Protein AF-A0A7V5D9S6-F1 (afdb_monomer)

Sequence (202 aa):
MKYVGNNQDVSISGGIFLAHLKFPLYQMVNFSGKAEEIAKKNYGDCIKGDCCPNYQNCYFYEAGAIPKCKRKDSGLLFYTPSREEKKRKLHRIETALKWDEIECKVIEPLQTMYPIFAQPEEQAFSRALIFRFFSLVNKWENDGVLYLPLMHWVIERLKKLSNSTIESQIQTLSLIVFNLRYISSLHIPLTWLDLLKRERRQ

Radius of gyration: 18.99 Å; Cα contacts (8 Å, |Δi|>4): 249; chains: 1; bounding box: 44×39×53 Å

pLDDT: mean 80.58, std 13.48, range [30.61, 96.38]

Structure (mmCIF, N/CA/C/O backbone):
data_AF-A0A7V5D9S6-F1
#
_entry.id   AF-A0A7V5D9S6-F1
#
loop_
_atom_site.group_PDB
_atom_site.id
_atom_site.type_symbol
_atom_site.label_atom_id
_atom_site.label_alt_id
_atom_site.label_comp_id
_atom_site.label_asym_id
_atom_site.label_entity_id
_atom_site.label_seq_id
_atom_site.pdbx_PDB_ins_code
_atom_site.Cartn_x
_atom_site.Cartn_y
_atom_site.Cartn_z
_atom_site.occupancy
_atom_site.B_iso_or_equiv
_atom_site.auth_seq_id
_atom_site.auth_comp_id
_atom_site.auth_asym_id
_atom_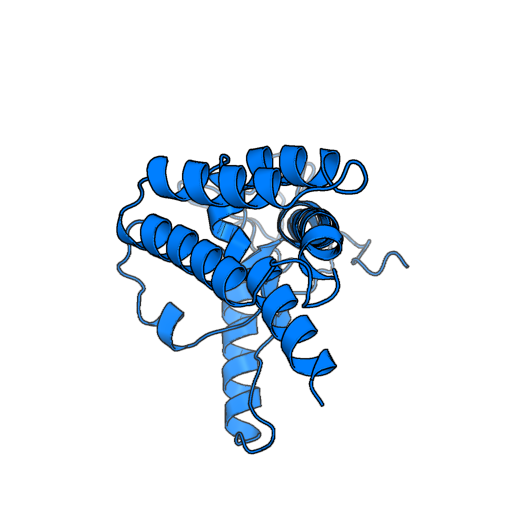site.auth_atom_id
_atom_site.pdbx_PDB_model_num
ATOM 1 N N . MET A 1 1 ? 14.945 15.078 7.917 1.00 30.61 1 MET A N 1
ATOM 2 C CA . MET A 1 1 ? 15.921 14.265 7.155 1.00 30.61 1 MET A CA 1
ATOM 3 C C . MET A 1 1 ? 15.382 14.051 5.743 1.00 30.61 1 MET A C 1
ATOM 5 O O . MET A 1 1 ? 14.476 13.251 5.571 1.00 30.61 1 MET A O 1
ATOM 9 N N . LYS A 1 2 ? 15.870 14.805 4.747 1.00 31.59 2 LYS A N 1
ATOM 10 C CA . LYS A 1 2 ? 15.539 14.610 3.321 1.00 31.59 2 LYS A CA 1
ATOM 11 C C . LYS A 1 2 ? 16.527 13.588 2.737 1.00 31.59 2 LYS A C 1
ATOM 13 O O . LYS A 1 2 ? 17.520 13.966 2.130 1.00 31.59 2 LYS A O 1
ATOM 18 N N . TYR A 1 3 ? 16.299 12.299 2.989 1.00 38.06 3 TYR A N 1
ATOM 19 C CA . TYR A 1 3 ? 17.015 11.218 2.300 1.00 38.06 3 TYR A CA 1
ATOM 20 C C . TYR A 1 3 ? 16.227 10.810 1.060 1.00 38.06 3 TYR A C 1
ATOM 22 O O . TYR A 1 3 ? 15.617 9.750 1.010 1.00 38.06 3 TYR A O 1
ATOM 30 N N . VAL A 1 4 ? 16.211 11.680 0.058 1.00 42.53 4 VAL A N 1
ATOM 31 C CA . VAL A 1 4 ? 15.819 11.288 -1.296 1.00 42.53 4 VAL A CA 1
ATOM 32 C C . VAL A 1 4 ? 16.910 11.823 -2.201 1.00 42.53 4 VAL A C 1
ATOM 34 O O . VAL A 1 4 ? 17.334 12.963 -2.016 1.00 42.53 4 VAL A O 1
ATOM 37 N N . GLY A 1 5 ? 17.414 10.982 -3.104 1.00 42.16 5 GLY A N 1
ATOM 38 C CA . GLY A 1 5 ? 18.452 11.324 -4.072 1.00 42.16 5 GLY A CA 1
ATOM 39 C C . GLY A 1 5 ? 18.157 12.657 -4.749 1.00 42.16 5 GLY A C 1
ATOM 40 O O . GLY A 1 5 ? 17.379 12.732 -5.692 1.00 42.16 5 GLY A O 1
ATOM 41 N N . ASN A 1 6 ? 18.785 13.719 -4.244 1.00 45.56 6 ASN A N 1
ATOM 42 C CA . ASN A 1 6 ? 18.647 15.068 -4.785 1.00 45.56 6 ASN A CA 1
ATOM 43 C C . ASN A 1 6 ? 19.480 15.234 -6.068 1.00 45.56 6 ASN A C 1
ATOM 45 O O . ASN A 1 6 ? 19.461 16.284 -6.700 1.00 45.56 6 ASN A O 1
ATOM 49 N N . ASN A 1 7 ? 20.215 14.183 -6.444 1.00 57.34 7 ASN A N 1
ATOM 50 C CA . ASN A 1 7 ? 20.759 14.024 -7.772 1.00 57.34 7 ASN A CA 1
ATOM 51 C C . ASN A 1 7 ? 19.677 13.385 -8.655 1.00 57.34 7 ASN A C 1
ATOM 53 O O . ASN A 1 7 ? 19.291 12.236 -8.432 1.00 57.34 7 ASN A O 1
ATOM 57 N N . GLN A 1 8 ? 19.182 14.128 -9.648 1.00 60.41 8 GLN A N 1
ATOM 58 C CA . GLN A 1 8 ? 18.182 13.623 -10.596 1.00 60.41 8 GLN A CA 1
ATOM 59 C C . GLN A 1 8 ? 18.659 12.352 -11.319 1.00 60.41 8 GLN A C 1
ATOM 61 O O . GLN A 1 8 ? 17.836 11.509 -11.682 1.00 60.41 8 GLN A O 1
ATOM 66 N N . ASP A 1 9 ? 19.973 12.157 -11.411 1.00 61.50 9 ASP A N 1
ATOM 67 C CA . ASP A 1 9 ? 20.588 11.045 -12.129 1.00 61.50 9 ASP A CA 1
ATOM 68 C C . ASP A 1 9 ? 20.746 9.775 -11.278 1.00 61.50 9 ASP A C 1
ATOM 70 O O . ASP A 1 9 ? 20.972 8.692 -11.820 1.00 61.50 9 ASP A O 1
ATOM 74 N N . VAL A 1 10 ? 20.585 9.865 -9.948 1.00 71.69 10 VAL A N 1
ATOM 75 C CA . VAL A 1 10 ? 20.703 8.714 -9.037 1.00 71.69 10 VAL A CA 1
ATOM 76 C C . VAL A 1 10 ? 19.416 8.539 -8.242 1.00 71.69 10 VAL A C 1
ATOM 78 O O . VAL A 1 10 ? 19.035 9.368 -7.421 1.00 71.69 10 VAL A O 1
ATOM 81 N N . SER A 1 11 ? 18.746 7.414 -8.472 1.00 79.62 11 SER A N 1
ATOM 82 C CA . SER A 1 11 ? 17.502 7.045 -7.796 1.00 79.62 11 SER A CA 1
ATOM 83 C C . SER A 1 11 ? 17.588 5.612 -7.276 1.00 79.62 11 SER A C 1
ATOM 85 O O . SER A 1 11 ? 18.390 4.812 -7.762 1.00 79.62 11 SER A O 1
ATOM 87 N N . ILE A 1 12 ? 16.810 5.314 -6.237 1.00 86.50 12 ILE A N 1
ATOM 88 C CA . ILE A 1 12 ? 16.797 4.011 -5.570 1.00 86.50 12 ILE A CA 1
ATOM 89 C C . ILE A 1 12 ? 15.439 3.368 -5.815 1.00 86.50 12 ILE A C 1
ATOM 91 O O . ILE A 1 12 ? 14.411 4.037 -5.797 1.00 86.50 12 ILE A O 1
ATOM 95 N N . SER A 1 13 ? 15.414 2.055 -6.013 1.00 90.12 13 SER A N 1
ATOM 96 C CA . SER A 1 13 ? 14.188 1.269 -5.891 1.00 90.12 13 SER A CA 1
ATOM 97 C C . SER A 1 13 ? 14.380 0.197 -4.839 1.00 90.12 13 SER A C 1
ATOM 99 O O . SER A 1 13 ? 15.479 -0.333 -4.701 1.00 90.12 13 SER A O 1
ATOM 101 N N . GLY A 1 14 ? 13.322 -0.110 -4.097 1.00 92.56 14 GLY A N 1
ATOM 102 C CA . GLY A 1 14 ? 13.388 -1.064 -2.995 1.00 92.56 14 GLY A CA 1
ATOM 103 C C . GLY A 1 14 ? 12.114 -1.880 -2.873 1.00 92.56 14 GLY A C 1
ATOM 104 O O . GLY A 1 14 ? 11.031 -1.409 -3.210 1.00 92.56 14 GLY A O 1
ATOM 105 N N . GLY A 1 15 ? 12.247 -3.110 -2.390 1.00 92.75 15 GLY A N 1
ATOM 106 C CA . GLY A 1 15 ? 11.126 -3.994 -2.100 1.00 92.75 15 GLY A CA 1
ATOM 107 C C . GLY A 1 15 ? 11.202 -4.505 -0.669 1.00 92.75 15 GLY A C 1
ATOM 108 O O . GLY A 1 15 ? 12.252 -4.974 -0.236 1.00 92.75 15 GLY A O 1
ATOM 109 N N . ILE A 1 16 ? 10.090 -4.421 0.059 1.00 92.31 16 ILE A N 1
ATOM 110 C CA . ILE A 1 16 ? 9.987 -4.903 1.438 1.00 92.31 16 ILE A CA 1
ATOM 111 C C . ILE A 1 16 ? 9.094 -6.140 1.474 1.00 92.31 16 ILE A C 1
ATOM 113 O O . ILE A 1 16 ? 7.919 -6.097 1.095 1.00 92.31 16 ILE A O 1
ATOM 117 N N . PHE A 1 17 ? 9.650 -7.235 1.986 1.00 93.12 17 PHE A N 1
ATOM 118 C CA . PHE A 1 17 ? 8.931 -8.466 2.286 1.00 93.12 17 PHE A CA 1
ATOM 119 C C . PHE A 1 17 ? 8.891 -8.685 3.799 1.00 93.12 17 PHE A C 1
ATOM 121 O O . PHE A 1 17 ? 9.919 -8.608 4.471 1.00 93.12 17 PHE A O 1
ATOM 128 N N . LEU A 1 18 ? 7.701 -8.966 4.332 1.00 91.00 18 LEU A N 1
ATOM 129 C CA . LEU A 1 18 ? 7.531 -9.326 5.735 1.00 91.00 18 LEU A CA 1
ATOM 130 C C . LEU A 1 18 ? 7.371 -10.832 5.872 1.00 91.00 18 LEU A C 1
ATOM 132 O O . LEU A 1 18 ? 6.538 -11.443 5.203 1.00 91.00 18 LEU A O 1
ATOM 136 N N . ALA A 1 19 ? 8.138 -11.410 6.788 1.00 91.38 19 ALA A N 1
ATOM 137 C CA . ALA A 1 19 ? 8.152 -12.838 7.042 1.00 91.38 19 ALA A CA 1
ATOM 138 C C . ALA A 1 19 ? 8.091 -13.130 8.543 1.00 91.38 19 ALA A C 1
ATOM 140 O O . ALA A 1 19 ? 8.444 -12.298 9.376 1.00 91.38 19 ALA A O 1
ATOM 141 N N . HIS A 1 20 ? 7.651 -14.338 8.889 1.00 90.56 20 HIS A N 1
ATOM 142 C CA . HIS A 1 20 ? 7.743 -14.839 10.256 1.00 90.56 20 HIS A CA 1
ATOM 143 C C . HIS A 1 20 ? 9.213 -15.099 10.639 1.00 90.56 20 HIS A C 1
ATOM 145 O O . HIS A 1 20 ? 10.012 -15.451 9.779 1.00 90.56 20 HIS A O 1
ATOM 151 N N . LEU A 1 21 ? 9.569 -15.028 11.927 1.00 89.75 21 LEU A N 1
ATOM 152 C CA . LEU A 1 21 ? 10.951 -15.236 12.405 1.00 89.75 21 LEU A CA 1
ATOM 153 C C . LEU A 1 21 ? 11.558 -16.592 12.000 1.00 89.75 21 LEU A C 1
ATOM 155 O O . LEU A 1 21 ? 12.757 -16.710 11.791 1.00 89.75 21 LEU A O 1
ATOM 159 N N . LYS A 1 22 ? 10.716 -17.624 11.882 1.00 94.62 22 LYS A N 1
ATOM 160 C CA . LYS A 1 22 ? 11.112 -18.983 11.456 1.00 94.62 22 LYS A CA 1
ATOM 161 C C . LYS A 1 22 ? 11.152 -19.164 9.934 1.00 94.62 22 LYS A C 1
ATOM 163 O O . LYS A 1 22 ? 11.304 -20.286 9.457 1.00 94.62 22 LYS A O 1
ATOM 168 N N . PHE A 1 23 ? 10.918 -18.104 9.168 1.00 94.88 23 PHE A N 1
ATOM 169 C CA . PHE A 1 23 ? 10.871 -18.187 7.719 1.00 94.88 23 PHE A CA 1
ATOM 170 C C . PHE A 1 23 ? 12.297 -18.325 7.151 1.00 94.88 23 PHE A C 1
ATOM 172 O O . PHE A 1 23 ? 13.190 -17.603 7.596 1.00 94.88 23 PHE A O 1
ATOM 179 N N . PRO A 1 24 ? 12.557 -19.241 6.197 1.00 96.38 24 PRO A N 1
ATOM 180 C CA . PRO A 1 24 ? 13.919 -19.502 5.741 1.00 96.38 24 PRO A CA 1
ATOM 181 C C . PRO A 1 24 ? 14.575 -18.270 5.108 1.00 96.38 24 PRO A C 1
ATOM 183 O O . PRO A 1 24 ? 14.025 -17.676 4.178 1.00 96.38 24 PRO A O 1
ATOM 186 N N . LEU A 1 25 ? 15.792 -17.931 5.550 1.00 95.06 25 LEU A N 1
ATOM 187 C CA . LEU A 1 25 ? 16.505 -16.726 5.107 1.00 95.06 25 LEU A CA 1
ATOM 188 C C . LEU A 1 25 ? 16.674 -16.665 3.581 1.00 95.06 25 LEU A C 1
ATOM 190 O O . LEU A 1 25 ? 16.438 -15.623 2.976 1.00 95.06 25 LEU A O 1
ATOM 194 N N . TYR A 1 26 ? 17.011 -17.787 2.938 1.00 95.94 26 TYR A N 1
ATOM 195 C CA . TYR A 1 26 ? 17.169 -17.827 1.480 1.00 95.94 26 TYR A CA 1
ATOM 196 C C . TYR A 1 26 ? 15.866 -17.472 0.743 1.00 95.94 26 TYR A C 1
ATOM 198 O O . TYR A 1 26 ? 15.895 -16.817 -0.299 1.00 95.94 26 TYR A O 1
ATOM 206 N N . GLN A 1 27 ? 14.709 -17.855 1.296 1.00 94.81 27 GLN A N 1
ATOM 207 C CA . GLN A 1 27 ? 13.410 -17.495 0.734 1.00 94.81 27 GLN A CA 1
ATOM 208 C C . GLN A 1 27 ? 13.089 -16.020 0.985 1.00 94.81 27 GLN A C 1
ATOM 210 O O . GLN A 1 27 ? 12.505 -15.386 0.110 1.00 94.81 27 GLN A O 1
ATOM 215 N N . MET A 1 28 ? 13.497 -15.455 2.131 1.00 93.94 28 MET A N 1
ATOM 216 C CA . MET A 1 28 ? 13.363 -14.013 2.391 1.00 93.94 28 MET A CA 1
ATOM 217 C C . MET A 1 28 ? 14.127 -13.206 1.350 1.00 93.94 28 MET A C 1
ATOM 219 O O . MET A 1 28 ? 13.557 -12.305 0.748 1.00 93.94 28 MET A O 1
ATOM 223 N N . VAL A 1 29 ? 15.390 -13.563 1.103 1.00 94.75 29 VAL A N 1
ATOM 224 C CA . VAL A 1 29 ? 16.232 -12.892 0.103 1.00 94.75 29 VAL A CA 1
ATOM 225 C C . VAL A 1 29 ? 15.602 -12.999 -1.285 1.00 94.75 29 VAL A C 1
ATOM 227 O O . VAL A 1 29 ? 15.488 -11.994 -1.981 1.00 94.75 29 VAL A O 1
ATOM 230 N N . ASN A 1 30 ? 15.113 -14.185 -1.661 1.00 95.12 30 ASN A N 1
ATOM 231 C CA . ASN A 1 30 ? 14.441 -14.388 -2.944 1.00 95.12 30 ASN A CA 1
ATOM 232 C C . ASN A 1 30 ? 13.179 -13.515 -3.080 1.00 95.12 30 ASN A C 1
ATOM 234 O O . ASN A 1 30 ? 12.994 -12.832 -4.085 1.00 95.12 30 ASN A O 1
ATOM 238 N N . PHE A 1 31 ? 12.313 -13.484 -2.064 1.00 94.94 31 PHE A N 1
ATOM 239 C CA . PHE A 1 31 ? 11.090 -12.681 -2.114 1.00 94.94 31 PHE A CA 1
ATOM 240 C C . PHE A 1 31 ? 11.345 -11.175 -2.046 1.00 94.94 31 PHE A C 1
ATOM 242 O O . PHE A 1 31 ? 10.678 -10.434 -2.767 1.00 94.94 31 PHE A O 1
ATOM 249 N N . SER A 1 32 ? 12.328 -10.720 -1.274 1.00 93.81 32 SER A N 1
ATOM 250 C CA . SER A 1 32 ? 12.766 -9.321 -1.289 1.00 93.81 32 SER A CA 1
ATOM 251 C C . SER A 1 32 ? 13.356 -8.926 -2.647 1.00 93.81 32 SER A C 1
ATOM 253 O O . SER A 1 32 ? 13.026 -7.860 -3.160 1.00 93.81 32 SER A O 1
ATOM 255 N N . GLY A 1 33 ? 14.142 -9.802 -3.283 1.00 94.31 33 GLY A N 1
ATOM 256 C CA . GLY A 1 33 ? 14.654 -9.581 -4.639 1.00 94.31 33 GLY A CA 1
ATOM 257 C C . GLY A 1 33 ? 13.528 -9.464 -5.671 1.00 94.31 33 GLY A C 1
ATOM 258 O O . GLY A 1 33 ? 13.500 -8.521 -6.458 1.00 94.31 33 GLY A O 1
ATOM 259 N N . LYS A 1 34 ? 12.521 -10.346 -5.610 1.00 93.75 34 LYS A N 1
ATOM 260 C CA . LYS A 1 34 ? 11.318 -10.237 -6.459 1.00 93.75 34 LYS A CA 1
ATOM 261 C C . LYS A 1 34 ? 10.550 -8.938 -6.214 1.00 93.75 34 LYS A C 1
ATOM 263 O O . LYS A 1 34 ? 10.113 -8.294 -7.165 1.00 93.75 34 LYS A O 1
ATOM 268 N N . ALA A 1 35 ? 10.401 -8.535 -4.954 1.00 93.44 35 ALA A N 1
ATOM 269 C CA . ALA A 1 35 ? 9.763 -7.275 -4.590 1.00 93.44 35 ALA A CA 1
ATOM 270 C C . ALA A 1 35 ? 10.496 -6.071 -5.210 1.00 93.44 35 ALA A C 1
ATOM 272 O O . ALA A 1 35 ? 9.860 -5.189 -5.790 1.00 93.44 35 ALA A O 1
ATOM 273 N N . GLU A 1 36 ? 11.828 -6.059 -5.137 1.00 94.19 36 GLU A N 1
ATOM 274 C CA . GLU A 1 36 ? 12.676 -5.032 -5.744 1.00 94.19 36 GLU A CA 1
ATOM 275 C C . GLU A 1 36 ? 12.564 -5.032 -7.274 1.00 94.19 36 GLU A C 1
ATOM 277 O O . GLU A 1 36 ? 12.432 -3.971 -7.884 1.00 94.19 36 GLU A O 1
ATOM 282 N N . GLU A 1 37 ? 12.567 -6.199 -7.920 1.00 92.38 37 GLU A N 1
ATOM 283 C CA . GLU A 1 37 ? 12.383 -6.295 -9.370 1.00 92.38 37 GLU A CA 1
ATOM 284 C C . GLU A 1 37 ? 11.047 -5.710 -9.829 1.00 92.38 37 GLU A C 1
ATOM 286 O O . GLU A 1 37 ? 10.992 -5.033 -10.860 1.00 92.38 37 GLU A O 1
ATOM 291 N N . ILE A 1 38 ? 9.972 -5.954 -9.078 1.00 90.56 38 ILE A N 1
ATOM 292 C CA . ILE A 1 38 ? 8.656 -5.378 -9.369 1.00 90.56 38 ILE A CA 1
ATOM 293 C C . ILE A 1 38 ? 8.699 -3.861 -9.181 1.00 90.56 38 ILE A C 1
ATOM 295 O O . ILE A 1 38 ? 8.224 -3.141 -10.058 1.00 90.56 38 ILE A O 1
ATOM 299 N N . ALA A 1 39 ? 9.316 -3.369 -8.103 1.00 90.94 39 ALA A N 1
ATOM 300 C CA . ALA A 1 39 ? 9.503 -1.936 -7.887 1.00 90.94 39 ALA A CA 1
ATOM 301 C C . ALA A 1 39 ? 10.283 -1.291 -9.048 1.00 90.94 39 ALA A C 1
ATOM 303 O O . ALA A 1 39 ? 9.858 -0.285 -9.606 1.00 90.94 39 ALA A O 1
ATOM 304 N N . LYS A 1 40 ? 11.365 -1.924 -9.516 1.00 89.25 40 LYS A N 1
ATOM 305 C CA . LYS A 1 40 ? 12.152 -1.462 -10.673 1.00 89.25 40 LYS A CA 1
ATOM 306 C C . LYS A 1 40 ? 11.362 -1.451 -11.983 1.00 89.25 40 LYS A C 1
ATOM 308 O O . LYS A 1 40 ? 11.769 -0.751 -12.911 1.00 89.25 40 LYS A O 1
ATOM 313 N N . LYS A 1 41 ? 10.311 -2.261 -12.106 1.00 88.25 41 LYS A N 1
ATOM 314 C CA . LYS A 1 41 ? 9.436 -2.337 -13.290 1.00 88.25 41 LYS A CA 1
ATOM 315 C C . LYS A 1 41 ? 8.209 -1.423 -13.167 1.00 88.25 41 LYS A C 1
ATOM 317 O O . LYS A 1 41 ? 7.375 -1.416 -14.071 1.00 88.25 41 LYS A O 1
ATOM 322 N N . ASN A 1 42 ? 8.099 -0.648 -12.087 1.00 87.25 42 ASN A N 1
ATOM 323 C CA . ASN A 1 42 ? 7.065 0.365 -11.911 1.00 87.25 42 ASN A CA 1
ATOM 324 C C . ASN A 1 42 ? 7.419 1.630 -12.705 1.00 87.25 42 ASN A C 1
ATOM 326 O O . ASN A 1 42 ? 7.906 2.626 -12.168 1.00 87.25 42 ASN A O 1
ATOM 330 N N . TYR A 1 43 ? 7.257 1.554 -14.022 1.00 83.75 43 TYR A N 1
ATOM 331 C CA . TYR A 1 43 ? 7.529 2.668 -14.923 1.00 83.75 43 TYR A CA 1
ATOM 332 C C . TYR A 1 43 ? 6.437 3.732 -14.807 1.00 83.75 43 TYR A C 1
ATOM 334 O O . TYR A 1 43 ? 5.258 3.398 -14.741 1.00 83.75 43 TYR A O 1
ATOM 342 N N . GLY A 1 44 ? 6.847 4.999 -14.791 1.00 75.81 44 GLY A N 1
ATOM 343 C CA . GLY A 1 44 ? 5.928 6.135 -14.890 1.00 75.81 44 GLY A CA 1
ATOM 344 C C . GLY A 1 44 ? 5.883 6.670 -16.317 1.00 75.81 44 GLY A C 1
ATOM 345 O O . GLY A 1 44 ? 6.699 6.273 -17.157 1.00 75.81 44 GLY A O 1
ATOM 346 N N . ASP A 1 45 ? 4.974 7.598 -16.573 1.00 73.12 45 ASP A N 1
ATOM 347 C CA . ASP A 1 45 ? 4.927 8.309 -17.847 1.00 73.12 45 ASP A CA 1
ATOM 348 C C . ASP A 1 45 ? 6.074 9.328 -17.926 1.00 73.12 45 ASP A C 1
ATOM 350 O O . ASP A 1 45 ? 6.387 10.026 -16.959 1.00 73.12 45 ASP A O 1
ATOM 354 N N . CYS A 1 46 ? 6.731 9.420 -19.084 1.00 67.88 46 CYS A N 1
ATOM 355 C CA . CYS A 1 46 ? 7.725 10.464 -19.346 1.00 67.88 46 CYS A CA 1
ATOM 356 C C . CYS A 1 46 ? 7.011 11.772 -19.723 1.00 67.88 46 CYS A C 1
ATOM 358 O O . CYS A 1 46 ? 6.885 12.097 -20.906 1.00 67.88 46 CYS A O 1
ATOM 360 N N . ILE A 1 47 ? 6.529 12.521 -18.729 1.00 63.12 47 ILE A N 1
ATOM 361 C CA . ILE A 1 47 ? 5.898 13.830 -18.947 1.00 63.12 47 ILE A CA 1
ATOM 362 C C . ILE A 1 47 ? 6.976 14.923 -19.036 1.00 63.12 47 ILE A C 1
ATOM 364 O O . ILE A 1 47 ? 7.983 14.916 -18.321 1.00 63.12 47 ILE A O 1
ATOM 368 N N . LYS A 1 48 ? 6.778 15.872 -19.958 1.00 54.41 48 LYS A N 1
ATOM 369 C CA . LYS A 1 48 ? 7.663 17.024 -20.173 1.00 54.41 48 LYS A CA 1
ATOM 370 C C . LYS A 1 48 ? 7.694 17.898 -18.910 1.00 54.41 48 LYS A C 1
ATOM 372 O O . LYS A 1 48 ? 6.680 18.498 -18.576 1.00 54.41 48 LYS A O 1
ATOM 377 N N . GLY A 1 49 ? 8.855 17.996 -18.258 1.00 56.28 49 GLY A N 1
ATOM 378 C CA . GLY A 1 49 ? 9.069 18.832 -17.066 1.00 56.28 49 GLY A CA 1
ATOM 379 C C . GLY A 1 49 ? 9.366 18.063 -15.774 1.00 56.28 49 GLY A C 1
ATOM 380 O O . GLY A 1 49 ? 10.094 18.593 -14.942 1.00 56.28 49 GLY A O 1
ATOM 381 N N . ASP A 1 50 ? 8.909 16.811 -15.645 1.00 58.59 50 ASP A N 1
ATOM 382 C CA . ASP A 1 50 ? 9.072 16.036 -14.400 1.00 58.59 50 ASP A CA 1
ATOM 383 C C . ASP A 1 50 ? 10.362 15.208 -14.369 1.00 58.59 50 ASP A C 1
ATOM 385 O O . ASP A 1 50 ? 11.067 15.165 -13.361 1.00 58.59 50 ASP A O 1
ATOM 389 N N . CYS A 1 51 ? 10.703 14.540 -15.478 1.00 60.25 51 CYS A N 1
ATOM 390 C CA . CYS A 1 51 ? 11.885 13.673 -15.535 1.00 60.25 51 CYS A CA 1
ATOM 391 C C . CYS A 1 51 ? 13.085 14.327 -16.227 1.00 60.25 51 CYS A C 1
ATOM 393 O O . CYS A 1 51 ? 14.220 14.075 -15.835 1.00 60.25 51 CYS A O 1
ATOM 395 N N . CYS A 1 52 ? 12.845 15.148 -17.254 1.00 58.59 52 CYS A N 1
ATOM 396 C CA . CYS A 1 52 ? 13.859 15.883 -18.006 1.00 58.59 52 CYS A CA 1
ATOM 397 C C . CYS A 1 52 ? 13.244 17.156 -18.622 1.00 58.59 52 CYS A C 1
ATOM 399 O O . CYS A 1 52 ? 12.101 17.104 -19.093 1.00 58.59 52 CYS A O 1
ATOM 401 N N . PRO A 1 53 ? 14.004 18.263 -18.730 1.00 59.16 53 PRO A N 1
ATOM 402 C CA . PRO A 1 53 ? 13.562 19.476 -19.429 1.00 59.16 53 PRO A CA 1
ATOM 403 C C . PRO A 1 53 ? 13.230 19.217 -20.910 1.00 59.16 53 PRO A C 1
ATOM 405 O O . PRO A 1 53 ? 12.303 19.806 -21.460 1.00 59.16 53 PRO A O 1
ATOM 408 N N . ASN A 1 54 ? 13.954 18.278 -21.534 1.00 62.94 54 ASN A N 1
ATOM 409 C CA . ASN A 1 54 ? 13.712 17.764 -22.882 1.00 62.94 54 ASN A CA 1
ATOM 410 C C . ASN A 1 54 ? 13.578 16.237 -22.840 1.00 62.94 54 ASN A C 1
ATOM 412 O O . ASN A 1 54 ? 14.577 15.523 -22.793 1.00 62.94 54 ASN A O 1
ATOM 416 N N . TYR A 1 55 ? 12.345 15.724 -22.889 1.00 64.25 55 TYR A N 1
ATOM 417 C CA . TYR A 1 55 ? 12.071 14.279 -22.874 1.00 64.25 55 TYR A CA 1
ATOM 418 C C . TYR A 1 55 ? 12.722 13.528 -24.053 1.00 64.25 55 TYR A C 1
ATOM 420 O O . TYR A 1 55 ? 13.070 12.362 -23.908 1.00 64.25 55 TYR A O 1
ATOM 428 N N . GLN A 1 56 ? 12.948 14.208 -25.186 1.00 62.97 56 GLN A N 1
ATOM 429 C CA . GLN A 1 56 ? 13.614 13.656 -26.374 1.00 62.97 56 GLN A CA 1
ATOM 430 C C . GLN A 1 56 ? 15.096 13.306 -26.137 1.00 62.97 56 GLN A C 1
ATOM 432 O O . GLN A 1 56 ? 15.622 12.439 -26.824 1.00 62.97 56 GLN A O 1
ATOM 437 N N . ASN A 1 57 ? 15.742 13.922 -25.137 1.00 67.12 57 ASN A N 1
ATOM 438 C CA . ASN A 1 57 ? 17.141 13.669 -24.764 1.00 67.12 57 ASN A CA 1
ATOM 439 C C . ASN A 1 57 ? 17.267 12.948 -23.409 1.00 67.12 57 ASN A C 1
ATOM 441 O O . ASN A 1 57 ? 18.333 12.952 -22.795 1.00 67.12 57 ASN A O 1
ATOM 445 N N . CYS A 1 58 ? 16.183 12.365 -22.895 1.00 68.75 58 CYS A N 1
ATOM 446 C CA . CYS A 1 58 ? 16.220 11.664 -21.619 1.00 68.75 58 CYS A CA 1
ATOM 447 C C . CYS A 1 58 ? 16.877 10.284 -21.786 1.00 68.75 58 CYS A C 1
ATOM 449 O O . CYS A 1 58 ? 16.376 9.433 -22.515 1.00 68.75 58 CYS A O 1
ATOM 451 N N . TYR A 1 59 ? 17.959 10.026 -21.047 1.00 70.50 59 TYR A N 1
ATOM 452 C CA . TYR A 1 59 ? 18.651 8.726 -21.038 1.00 70.50 59 TYR A CA 1
ATOM 453 C C . TYR A 1 59 ? 17.765 7.558 -20.569 1.00 70.50 59 TYR A C 1
ATOM 455 O O . TYR A 1 59 ? 18.033 6.398 -20.873 1.00 70.50 59 TYR A O 1
ATOM 463 N N . PHE A 1 60 ? 16.703 7.862 -19.818 1.00 71.31 60 PHE A N 1
ATOM 464 C CA . PHE A 1 60 ? 15.752 6.886 -19.288 1.00 71.31 60 PHE A CA 1
ATOM 465 C C . PHE A 1 60 ? 14.485 6.753 -20.143 1.00 71.31 60 PHE A C 1
ATOM 467 O O . PHE A 1 60 ? 13.556 6.053 -19.736 1.00 71.31 60 PHE A O 1
ATOM 474 N N . TYR A 1 61 ? 14.434 7.417 -21.298 1.00 74.62 61 TYR A N 1
ATOM 475 C CA . TYR A 1 61 ? 13.301 7.373 -22.211 1.00 74.62 61 TYR A CA 1
ATOM 476 C C . TYR A 1 61 ? 13.224 6.026 -22.932 1.00 74.62 61 TYR A C 1
ATOM 478 O O . TYR A 1 61 ? 14.190 5.566 -23.543 1.00 74.62 61 TYR A O 1
ATOM 486 N N . GLU A 1 62 ? 12.049 5.403 -22.897 1.00 77.62 62 GLU A N 1
ATOM 487 C CA . GLU A 1 62 ? 11.709 4.284 -23.769 1.00 77.62 62 GLU A CA 1
ATOM 488 C C . GLU A 1 62 ? 10.615 4.702 -24.749 1.00 77.62 62 GLU A C 1
ATOM 490 O O . GLU A 1 62 ? 9.496 5.042 -24.352 1.00 77.62 62 GLU A O 1
ATOM 495 N N . ALA A 1 63 ? 10.957 4.664 -26.039 1.00 73.25 63 ALA A N 1
ATOM 496 C CA . ALA A 1 63 ? 10.029 4.945 -27.121 1.00 73.25 63 ALA A CA 1
ATOM 497 C C . ALA A 1 63 ? 8.930 3.873 -27.183 1.00 73.25 63 ALA A C 1
ATOM 499 O O . ALA A 1 63 ? 9.197 2.673 -27.111 1.00 73.25 63 ALA A O 1
ATOM 500 N N . GLY A 1 64 ? 7.688 4.313 -27.355 1.00 69.25 64 GLY A N 1
ATOM 501 C CA . GLY A 1 64 ? 6.515 3.457 -27.489 1.00 69.25 64 GLY A CA 1
ATOM 502 C C . GLY A 1 64 ? 5.262 4.293 -27.733 1.00 69.25 64 GLY A C 1
ATOM 503 O O . GLY A 1 64 ? 5.331 5.519 -27.756 1.00 69.25 64 GLY A O 1
ATOM 504 N N . ALA A 1 65 ? 4.108 3.635 -27.888 1.00 64.00 65 ALA A N 1
ATOM 505 C CA . ALA A 1 65 ? 2.821 4.325 -28.051 1.00 64.00 65 ALA A CA 1
ATOM 506 C C . ALA A 1 65 ? 2.489 5.252 -26.862 1.00 64.00 65 ALA A C 1
ATOM 508 O O . ALA A 1 65 ? 1.841 6.278 -27.040 1.00 64.00 65 ALA A O 1
ATOM 509 N N . ILE A 1 66 ? 2.974 4.902 -25.664 1.00 69.31 66 ILE A N 1
ATOM 510 C CA . ILE A 1 66 ? 3.002 5.759 -24.477 1.00 69.31 66 ILE A CA 1
ATOM 511 C C . ILE A 1 66 ? 4.458 5.771 -23.990 1.00 69.31 66 ILE A C 1
ATOM 513 O O . ILE A 1 66 ? 4.971 4.697 -23.652 1.00 69.31 66 ILE A O 1
ATOM 517 N N . PRO A 1 67 ? 5.151 6.923 -23.999 1.00 72.00 67 PRO A N 1
ATOM 518 C CA . PRO A 1 67 ? 6.555 6.999 -23.616 1.00 72.00 67 PRO A CA 1
ATOM 519 C C . PRO A 1 67 ? 6.733 6.738 -22.119 1.00 72.00 67 PRO A C 1
ATOM 521 O O . PRO A 1 67 ? 6.122 7.408 -21.284 1.00 72.00 67 PRO A O 1
ATOM 524 N N . LYS A 1 68 ? 7.602 5.782 -21.778 1.00 78.75 68 LYS A N 1
ATOM 525 C C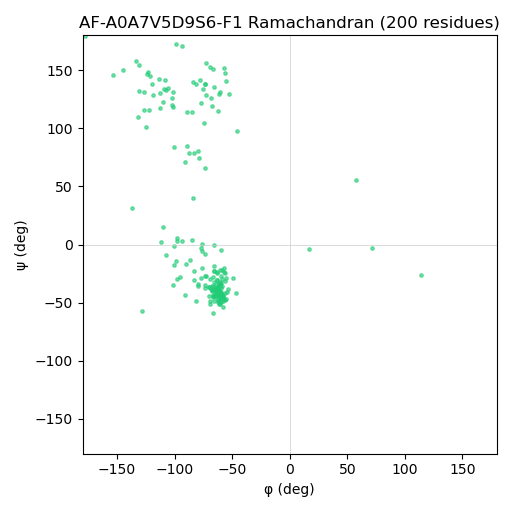A . LYS A 1 68 ? 7.822 5.350 -20.391 1.00 78.75 68 LYS A CA 1
ATOM 526 C C . LYS A 1 68 ? 9.165 5.815 -19.851 1.00 78.75 68 LYS A C 1
ATOM 528 O O . LYS A 1 68 ? 10.182 5.752 -20.542 1.00 78.75 68 LYS A O 1
ATOM 533 N N . CYS A 1 69 ? 9.166 6.200 -18.578 1.00 78.00 69 CYS A N 1
ATOM 534 C CA . CYS A 1 69 ? 10.361 6.543 -17.822 1.00 78.00 69 CYS A CA 1
ATOM 535 C C . CYS A 1 69 ? 10.934 5.296 -17.142 1.00 78.00 69 CYS A C 1
ATOM 537 O O . CYS A 1 69 ? 10.322 4.745 -16.222 1.00 78.00 69 CYS A O 1
ATOM 539 N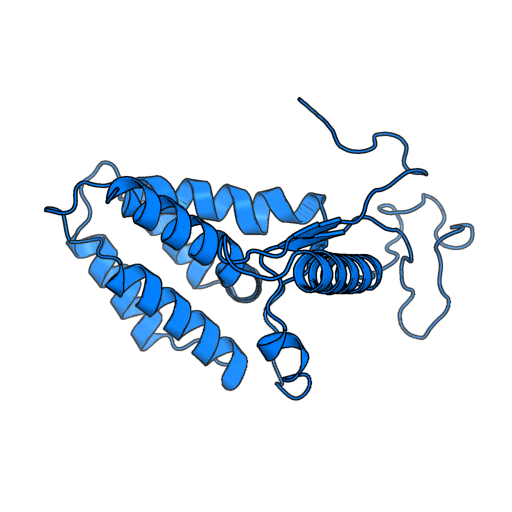 N . LYS A 1 70 ? 12.135 4.866 -17.555 1.00 80.56 70 LYS A N 1
ATOM 540 C CA . LYS A 1 70 ? 12.869 3.728 -16.963 1.00 80.56 70 LYS A CA 1
ATOM 541 C C . LYS A 1 70 ? 13.540 4.035 -15.623 1.00 80.56 70 LYS A C 1
ATOM 543 O O . LYS A 1 70 ? 14.189 3.138 -15.068 1.00 80.56 70 LYS A O 1
ATOM 548 N N . ARG A 1 71 ? 13.400 5.264 -15.116 1.00 79.00 71 ARG A N 1
ATOM 549 C CA . ARG A 1 71 ? 13.989 5.702 -13.847 1.00 79.00 71 ARG A CA 1
ATOM 550 C C . ARG A 1 71 ? 13.557 4.778 -12.706 1.00 79.00 71 ARG A C 1
ATOM 552 O O . ARG A 1 71 ? 12.433 4.279 -12.675 1.00 79.00 71 ARG A O 1
ATOM 559 N N . LYS A 1 72 ? 14.499 4.497 -11.807 1.00 84.69 72 LYS A N 1
ATOM 560 C CA . LYS A 1 72 ? 14.340 3.550 -10.701 1.00 84.69 72 LYS A CA 1
ATOM 561 C C . LYS A 1 72 ? 14.047 4.313 -9.423 1.00 84.69 72 LYS A C 1
ATOM 563 O O . LYS A 1 72 ? 14.937 4.558 -8.627 1.00 84.69 72 LYS A O 1
ATOM 568 N N . ASP A 1 73 ? 12.790 4.652 -9.214 1.00 86.81 73 ASP A N 1
ATOM 569 C CA . ASP A 1 73 ? 12.336 5.600 -8.194 1.00 86.81 73 ASP A CA 1
ATOM 570 C C . ASP A 1 73 ? 11.083 5.107 -7.453 1.00 86.81 73 ASP A C 1
ATOM 572 O O . ASP A 1 73 ? 10.231 5.901 -7.057 1.00 86.81 73 ASP A O 1
ATOM 576 N N . SER A 1 74 ? 10.943 3.790 -7.292 1.00 90.44 74 SER A N 1
ATOM 577 C CA . SER A 1 74 ? 9.760 3.192 -6.672 1.00 90.44 74 SER A CA 1
ATOM 578 C C . SER A 1 74 ? 10.089 2.308 -5.475 1.00 90.44 74 SER A C 1
ATOM 580 O O . SER A 1 74 ? 11.094 1.595 -5.457 1.00 90.44 74 SER A O 1
ATOM 582 N N . GLY A 1 75 ? 9.188 2.306 -4.500 1.00 92.00 75 GLY A N 1
ATOM 583 C CA . GLY A 1 75 ? 9.169 1.377 -3.380 1.00 92.00 75 GLY A CA 1
ATOM 584 C C . GLY A 1 75 ? 8.009 0.394 -3.512 1.00 92.00 75 GLY A C 1
ATOM 585 O O . GLY A 1 75 ? 6.881 0.802 -3.780 1.00 92.00 75 GLY A O 1
ATOM 586 N N . LEU A 1 76 ? 8.262 -0.899 -3.302 1.00 91.81 76 LEU A N 1
ATOM 587 C CA . LEU A 1 76 ? 7.212 -1.897 -3.109 1.00 91.81 76 LEU A CA 1
ATOM 588 C C . LEU A 1 76 ? 7.091 -2.236 -1.627 1.00 91.81 76 LEU A C 1
ATOM 590 O O . LEU A 1 76 ? 8.035 -2.737 -1.012 1.00 91.81 76 LEU A O 1
ATOM 594 N N . LEU A 1 77 ? 5.909 -1.995 -1.069 1.00 89.94 77 LEU A N 1
ATOM 595 C CA . LEU A 1 77 ? 5.620 -2.230 0.342 1.00 89.94 77 LEU A CA 1
ATOM 596 C C . LEU A 1 77 ? 4.744 -3.475 0.505 1.00 89.94 77 LEU A C 1
ATOM 598 O O . LEU A 1 77 ? 3.758 -3.653 -0.208 1.00 89.94 77 LEU A O 1
ATOM 602 N N . PHE A 1 78 ? 5.102 -4.324 1.472 1.00 89.31 78 PHE A N 1
ATOM 603 C CA . PHE A 1 78 ? 4.365 -5.540 1.842 1.00 89.31 78 PHE A CA 1
ATOM 604 C C . PHE A 1 78 ? 4.166 -6.528 0.688 1.00 89.31 78 PHE A C 1
ATOM 606 O O . PHE A 1 78 ? 3.045 -6.943 0.367 1.00 89.31 78 PHE A O 1
ATOM 613 N N . TYR A 1 79 ? 5.274 -6.937 0.071 1.00 89.81 79 TYR A N 1
ATOM 614 C CA . TYR A 1 79 ? 5.245 -7.934 -0.990 1.00 89.81 79 TYR A CA 1
ATOM 615 C C . TYR A 1 79 ? 4.506 -9.206 -0.562 1.00 89.81 79 TYR A C 1
ATOM 617 O O . TYR A 1 79 ? 4.784 -9.786 0.485 1.00 89.81 79 TYR A O 1
ATOM 625 N N . THR A 1 80 ? 3.566 -9.649 -1.396 1.00 86.31 80 THR A N 1
ATOM 626 C CA . THR A 1 80 ? 2.792 -10.870 -1.164 1.00 86.31 80 THR A CA 1
ATOM 627 C C . THR A 1 80 ? 2.799 -11.719 -2.440 1.00 86.31 80 THR A C 1
ATOM 629 O O . THR A 1 80 ? 2.124 -11.343 -3.403 1.00 86.31 80 THR A O 1
ATOM 632 N N . PRO A 1 81 ? 3.499 -12.872 -2.466 1.00 83.12 81 PRO A N 1
ATOM 633 C CA . PRO A 1 81 ? 3.615 -13.707 -3.668 1.00 83.12 81 PRO A CA 1
ATOM 634 C C . PRO A 1 81 ? 2.262 -14.101 -4.280 1.00 83.12 81 PRO A C 1
ATOM 636 O O . PRO A 1 81 ? 2.060 -13.994 -5.486 1.00 83.12 81 PRO A O 1
ATOM 639 N N . SER A 1 82 ? 1.281 -14.446 -3.439 1.00 80.94 82 SER A N 1
ATOM 640 C CA . SER A 1 82 ? -0.053 -14.882 -3.879 1.00 80.94 82 SER A CA 1
ATOM 641 C C . SER A 1 82 ? -0.877 -13.798 -4.585 1.00 80.94 82 SER A C 1
ATOM 643 O O . SER A 1 82 ? -1.854 -14.112 -5.267 1.00 80.94 82 SER A O 1
ATOM 645 N N . ARG A 1 83 ? -0.523 -12.515 -4.429 1.00 74.00 83 ARG A N 1
ATOM 646 C CA . ARG A 1 83 ? -1.131 -11.417 -5.196 1.00 74.00 83 ARG A CA 1
ATOM 647 C C . ARG A 1 83 ? -0.476 -11.262 -6.566 1.00 74.00 83 ARG A C 1
ATOM 649 O O . ARG A 1 83 ? -1.165 -10.883 -7.509 1.00 74.00 83 ARG A O 1
ATOM 656 N N . GLU A 1 84 ? 0.810 -11.585 -6.699 1.00 70.31 84 GLU A N 1
ATOM 657 C CA . GLU A 1 84 ? 1.505 -11.525 -7.987 1.00 70.31 84 GLU A CA 1
ATOM 658 C C . GLU A 1 84 ? 0.982 -12.585 -8.959 1.00 70.31 84 GLU A C 1
ATOM 660 O O . GLU A 1 84 ? 0.851 -12.310 -10.145 1.00 70.31 84 GLU A O 1
ATOM 665 N N . GLU A 1 85 ? 0.615 -13.767 -8.468 1.00 66.81 85 GLU A N 1
ATOM 666 C CA . GLU A 1 85 ? 0.045 -14.848 -9.286 1.00 66.81 85 GLU A CA 1
ATOM 667 C C . GLU A 1 85 ? -1.337 -14.485 -9.864 1.00 66.81 85 GLU A C 1
ATOM 669 O O . GLU A 1 85 ? -1.736 -14.975 -10.921 1.00 66.81 85 GLU A O 1
ATOM 674 N N . LYS A 1 86 ? -2.055 -13.543 -9.236 1.00 65.44 86 LYS A N 1
ATOM 675 C CA . LYS A 1 86 ? -3.394 -13.083 -9.642 1.00 65.44 86 LYS A CA 1
ATOM 676 C C . LYS A 1 86 ? -3.358 -11.998 -10.731 1.00 65.44 86 LYS A C 1
ATOM 678 O O . LYS A 1 86 ? -4.180 -11.084 -10.708 1.00 65.44 86 LYS A O 1
ATOM 683 N N . LYS A 1 87 ? -2.468 -12.110 -11.730 1.00 56.75 87 LYS A N 1
ATO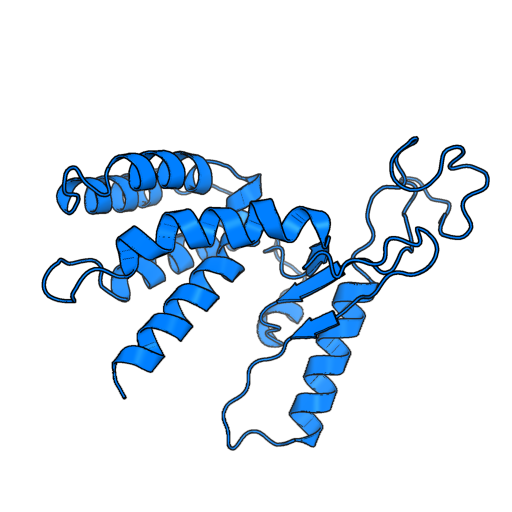M 684 C CA . LYS A 1 87 ? -2.293 -11.124 -12.834 1.00 56.75 87 LYS A CA 1
ATOM 685 C C . LYS A 1 87 ? -3.541 -10.880 -13.704 1.00 56.75 87 LYS A C 1
ATOM 687 O O . LYS A 1 87 ? -3.494 -10.033 -14.584 1.00 56.75 87 LYS A O 1
ATOM 692 N N . ARG A 1 88 ? -4.638 -11.619 -13.491 1.00 55.28 88 ARG A N 1
ATOM 693 C CA . ARG A 1 88 ? -5.853 -11.608 -14.327 1.00 55.28 88 ARG A CA 1
ATOM 694 C C . ARG A 1 88 ? -6.998 -10.723 -13.814 1.00 55.28 88 ARG A C 1
ATOM 696 O O . ARG A 1 88 ? -8.070 -10.754 -14.407 1.00 55.28 88 ARG A O 1
ATOM 703 N N . LYS A 1 89 ? -6.830 -9.980 -12.716 1.00 62.25 89 LYS A N 1
ATOM 704 C CA . LYS A 1 89 ? -7.896 -9.085 -12.233 1.00 62.25 89 LYS A CA 1
ATOM 705 C C . LYS A 1 89 ? -7.957 -7.797 -13.060 1.00 62.25 89 LYS A C 1
ATOM 707 O O . LYS A 1 89 ? -6.913 -7.262 -13.421 1.00 62.25 89 LYS A O 1
ATOM 712 N N . LEU A 1 90 ? -9.175 -7.306 -13.322 1.00 60.16 90 LEU A N 1
ATOM 713 C CA . LEU A 1 90 ? -9.421 -6.041 -14.032 1.00 60.16 90 LEU A CA 1
ATOM 714 C C . LEU A 1 90 ? -8.819 -4.833 -13.300 1.00 60.16 90 LEU A C 1
ATOM 716 O O . LEU A 1 90 ? -8.332 -3.908 -13.943 1.00 60.16 90 LEU A O 1
ATOM 720 N N . HIS A 1 91 ? -8.822 -4.862 -11.966 1.00 67.12 91 HIS A N 1
ATOM 721 C CA . HIS A 1 91 ? -8.270 -3.809 -11.122 1.00 67.12 91 HIS A CA 1
ATOM 722 C C . HIS A 1 91 ? -7.159 -4.375 -10.249 1.00 67.12 91 HIS A C 1
ATOM 724 O O . HIS A 1 91 ? -7.257 -5.484 -9.720 1.00 67.12 91 HIS A O 1
ATOM 730 N N . ARG A 1 92 ? -6.075 -3.610 -10.115 1.00 75.56 92 ARG A N 1
ATOM 731 C CA . ARG A 1 92 ? -4.886 -4.031 -9.381 1.00 75.56 92 ARG A CA 1
ATOM 732 C C . ARG A 1 92 ? -4.652 -3.083 -8.217 1.00 75.56 92 ARG A C 1
ATOM 734 O O . ARG A 1 92 ? -4.608 -1.873 -8.406 1.00 75.56 92 ARG A O 1
ATOM 741 N N . ILE A 1 93 ? -4.481 -3.651 -7.027 1.00 79.69 93 ILE A N 1
ATOM 742 C CA . ILE A 1 93 ? -3.952 -2.911 -5.880 1.00 79.69 93 ILE A CA 1
ATOM 743 C C . ILE A 1 93 ? -2.548 -2.426 -6.232 1.00 79.69 93 ILE A C 1
ATOM 745 O O . ILE A 1 93 ? -1.701 -3.201 -6.692 1.00 79.69 93 ILE A O 1
ATOM 749 N N . GLU A 1 94 ? -2.306 -1.147 -5.994 1.00 79.88 94 GLU A N 1
ATOM 750 C CA . GLU A 1 94 ? -0.997 -0.536 -6.149 1.00 79.88 94 GLU A CA 1
ATOM 751 C C . GLU A 1 94 ? -0.112 -0.985 -4.989 1.00 79.88 94 GLU A C 1
ATOM 753 O O . GLU A 1 94 ? -0.275 -0.564 -3.846 1.00 79.88 94 GLU A O 1
ATOM 758 N N . THR A 1 95 ? 0.808 -1.905 -5.273 1.00 82.12 95 THR A N 1
ATOM 759 C CA . THR A 1 95 ? 1.798 -2.371 -4.291 1.00 82.12 95 THR A CA 1
ATOM 760 C C . THR A 1 95 ? 3.141 -1.671 -4.453 1.00 82.12 95 THR A C 1
ATOM 762 O O . THR A 1 95 ? 3.876 -1.539 -3.479 1.00 82.12 95 THR A O 1
ATOM 765 N N . ALA A 1 96 ? 3.470 -1.259 -5.681 1.00 89.88 96 ALA A N 1
ATOM 766 C CA . ALA A 1 96 ? 4.638 -0.448 -5.991 1.00 89.88 96 ALA A CA 1
ATOM 767 C C . ALA A 1 96 ? 4.188 0.996 -6.203 1.00 89.88 96 ALA A C 1
ATOM 769 O O . ALA A 1 96 ? 3.301 1.241 -7.018 1.00 89.88 96 ALA A O 1
ATOM 770 N N . LEU A 1 97 ? 4.798 1.917 -5.468 1.00 89.94 97 LEU A N 1
ATOM 771 C CA . LEU A 1 97 ? 4.524 3.348 -5.521 1.00 89.94 97 LEU A CA 1
ATOM 772 C C . LEU A 1 97 ? 5.811 4.088 -5.850 1.00 89.94 97 LEU A C 1
ATOM 774 O O . LEU A 1 97 ? 6.895 3.646 -5.452 1.00 89.94 97 LEU A O 1
ATOM 778 N N . LYS A 1 98 ? 5.704 5.212 -6.550 1.00 88.94 98 LYS A N 1
ATOM 779 C CA . LYS A 1 98 ? 6.826 6.141 -6.677 1.00 88.94 98 LYS A CA 1
ATOM 780 C C . LYS A 1 98 ? 7.129 6.766 -5.311 1.00 88.94 98 LYS A C 1
ATOM 782 O O . LYS A 1 98 ? 6.246 6.874 -4.461 1.00 88.94 98 LYS A O 1
ATOM 787 N N . TRP A 1 99 ? 8.383 7.144 -5.058 1.00 86.94 99 TRP A N 1
ATOM 788 C CA . TRP A 1 99 ? 8.766 7.702 -3.750 1.00 86.94 99 TRP A CA 1
ATOM 789 C C . TRP A 1 99 ? 8.025 8.997 -3.399 1.00 86.94 99 TRP A C 1
ATOM 791 O O . TRP A 1 99 ? 7.727 9.220 -2.230 1.00 86.94 99 TRP A O 1
ATOM 801 N N . ASP A 1 100 ? 7.720 9.828 -4.390 1.00 85.75 100 ASP A N 1
ATOM 802 C CA . ASP A 1 100 ? 6.934 11.058 -4.241 1.00 85.75 100 ASP A CA 1
ATOM 803 C C . ASP A 1 100 ? 5.455 10.783 -3.922 1.00 85.75 100 ASP A C 1
ATOM 805 O O . ASP A 1 100 ? 4.824 11.551 -3.200 1.00 85.75 100 ASP A O 1
ATOM 809 N N . GLU A 1 101 ? 4.913 9.654 -4.380 1.00 88.62 101 GLU A N 1
ATOM 810 C CA . GLU A 1 101 ? 3.550 9.222 -4.065 1.00 88.62 101 GLU A CA 1
ATOM 811 C C . GLU A 1 101 ? 3.399 8.655 -2.648 1.00 88.62 101 GLU A C 1
ATOM 813 O O . GLU A 1 101 ? 2.283 8.590 -2.135 1.00 88.62 101 GLU A O 1
ATOM 818 N N . ILE A 1 102 ? 4.480 8.211 -1.996 1.00 89.12 102 ILE A N 1
ATOM 819 C CA . ILE A 1 102 ? 4.388 7.564 -0.675 1.00 89.12 102 ILE A CA 1
ATOM 820 C C . ILE A 1 102 ? 3.821 8.514 0.377 1.00 89.12 102 ILE A C 1
ATOM 822 O O . ILE A 1 102 ? 3.028 8.077 1.215 1.00 89.12 102 ILE A O 1
ATOM 826 N N . GLU A 1 103 ? 4.184 9.795 0.325 1.00 88.25 103 GLU A N 1
ATOM 827 C CA . GLU A 1 103 ? 3.689 10.781 1.285 1.00 88.25 103 GLU A CA 1
ATOM 828 C C . GLU A 1 103 ? 2.155 10.837 1.244 1.00 88.25 103 GLU A C 1
ATOM 830 O O . GLU A 1 103 ? 1.492 10.569 2.245 1.00 88.25 103 GLU A O 1
ATOM 835 N N . CYS A 1 104 ? 1.579 11.048 0.059 1.00 88.88 104 CYS A N 1
ATOM 836 C CA . CYS A 1 104 ? 0.137 11.221 -0.089 1.00 88.88 104 CYS A CA 1
ATOM 837 C C . CYS A 1 104 ? -0.650 9.901 -0.070 1.00 88.88 104 CYS A C 1
ATOM 839 O O . CYS A 1 104 ? -1.772 9.852 0.427 1.00 88.88 104 CYS A O 1
ATOM 841 N N . LYS A 1 105 ? -0.096 8.800 -0.593 1.00 90.38 105 LYS A N 1
ATOM 842 C CA . LYS A 1 105 ? -0.808 7.511 -0.696 1.00 90.38 105 LYS A CA 1
ATOM 843 C C . LYS A 1 105 ? -0.629 6.602 0.515 1.00 90.38 105 LYS A C 1
ATOM 845 O O . LYS A 1 105 ? -1.396 5.645 0.654 1.00 90.38 105 LYS A O 1
ATOM 850 N N . VAL A 1 106 ? 0.366 6.856 1.367 1.00 90.88 106 VAL A N 1
ATOM 851 C CA . VAL A 1 106 ? 0.683 6.005 2.524 1.00 90.88 106 VAL A CA 1
ATOM 852 C C . VAL A 1 106 ? 0.764 6.810 3.812 1.00 90.88 106 VAL A C 1
ATOM 854 O O . VAL A 1 106 ? 0.038 6.482 4.751 1.00 90.88 106 VAL A O 1
ATOM 857 N N . ILE A 1 107 ? 1.619 7.833 3.877 1.00 91.25 107 ILE A N 1
ATOM 858 C CA . ILE A 1 107 ? 1.900 8.556 5.127 1.00 91.25 107 ILE A CA 1
ATOM 859 C C . ILE A 1 107 ? 0.690 9.373 5.578 1.00 91.25 107 ILE A C 1
ATOM 861 O O . ILE A 1 107 ? 0.240 9.194 6.708 1.00 91.25 107 ILE A O 1
ATOM 865 N N . GLU A 1 108 ? 0.108 10.192 4.706 1.00 91.06 108 GLU A N 1
ATOM 866 C CA . GLU A 1 108 ? -1.081 11.001 5.003 1.00 91.06 108 GLU A CA 1
ATOM 867 C C . GLU A 1 108 ? -2.291 10.141 5.440 1.00 91.06 108 GLU A C 1
ATOM 869 O O . GLU A 1 108 ? -2.873 10.412 6.502 1.00 91.06 108 GLU A O 1
ATOM 874 N N . PRO A 1 109 ? -2.660 9.051 4.726 1.00 92.19 109 PRO A N 1
ATOM 875 C CA . PRO A 1 109 ? -3.681 8.124 5.200 1.00 92.19 109 PRO A CA 1
ATOM 876 C C . PRO A 1 109 ? -3.333 7.493 6.543 1.00 92.19 109 PRO A C 1
ATOM 878 O O . PRO A 1 109 ? -4.197 7.396 7.412 1.00 92.19 109 PRO A O 1
ATOM 881 N N . LEU A 1 110 ? -2.078 7.086 6.750 1.00 91.31 110 LEU A N 1
ATOM 882 C CA . LEU A 1 110 ? -1.658 6.480 8.010 1.00 91.31 110 LEU A CA 1
ATOM 883 C C . LEU A 1 110 ? -1.766 7.477 9.170 1.00 91.31 110 LEU A C 1
ATOM 885 O O . LEU A 1 110 ? -2.293 7.113 10.216 1.00 91.31 110 LEU A O 1
ATOM 889 N N . GLN A 1 111 ? -1.343 8.727 8.985 1.00 90.69 111 GLN A N 1
ATOM 890 C CA . GLN A 1 111 ? -1.475 9.802 9.974 1.00 90.69 111 GLN A CA 1
ATOM 891 C C . GLN A 1 111 ? -2.938 10.150 10.263 1.00 90.69 111 GLN A C 1
ATOM 893 O O . GLN A 1 111 ? -3.279 10.453 11.402 1.00 90.69 111 GLN A O 1
ATOM 898 N N . THR A 1 112 ? -3.812 10.060 9.260 1.00 90.56 112 THR A N 1
ATOM 899 C CA . THR A 1 112 ? -5.258 10.264 9.429 1.00 90.56 112 THR A CA 1
ATOM 900 C C . THR A 1 112 ? -5.892 9.115 10.212 1.00 90.56 112 THR A C 1
ATOM 902 O O . THR A 1 112 ? -6.699 9.321 11.116 1.00 90.56 112 THR A O 1
ATOM 905 N N . MET A 1 113 ? -5.527 7.878 9.880 1.00 89.88 113 MET A N 1
ATOM 906 C CA . MET A 1 113 ? -6.130 6.682 10.460 1.00 89.88 113 MET A CA 1
ATOM 907 C C . MET A 1 113 ? -5.562 6.357 11.842 1.00 89.88 113 MET A C 1
ATOM 909 O O . MET A 1 113 ? -6.295 5.888 12.711 1.00 89.88 113 MET A O 1
ATOM 913 N N . TYR A 1 114 ? -4.275 6.602 12.081 1.00 88.69 114 TYR A N 1
ATOM 914 C CA . TYR A 1 114 ? -3.608 6.204 13.317 1.00 88.69 114 TYR A CA 1
ATOM 915 C C . TYR A 1 114 ? -4.295 6.754 14.577 1.00 88.69 114 TYR A C 1
ATOM 917 O O . TYR A 1 114 ? -4.585 5.938 15.443 1.00 88.69 114 TYR A O 1
ATOM 925 N N . PRO A 1 115 ? -4.671 8.042 14.698 1.00 86.75 115 PRO A N 1
ATOM 926 C CA . PRO A 1 115 ? -5.392 8.557 15.867 1.00 86.75 115 PRO A CA 1
ATOM 927 C C . PRO A 1 115 ? -6.752 7.892 16.106 1.00 86.75 115 PRO A C 1
ATOM 929 O O . PRO A 1 115 ? -7.158 7.729 17.256 1.00 86.75 115 PRO A O 1
ATOM 932 N N . ILE A 1 116 ? -7.442 7.483 15.036 1.00 85.50 116 ILE A N 1
ATOM 933 C CA . ILE A 1 116 ? -8.734 6.785 15.103 1.00 85.50 116 ILE A CA 1
ATOM 934 C C . ILE A 1 116 ? -8.524 5.379 15.666 1.00 85.50 116 ILE A C 1
ATOM 936 O O . ILE A 1 116 ? -9.209 4.950 16.589 1.00 85.50 116 ILE A O 1
ATOM 940 N N . PHE A 1 117 ? -7.545 4.652 15.127 1.00 82.25 117 PHE A N 1
ATOM 941 C CA . PHE A 1 117 ? -7.306 3.269 15.523 1.00 82.25 117 PHE A CA 1
ATOM 942 C C . PHE A 1 117 ? -6.461 3.149 16.789 1.00 82.25 117 PHE A C 1
ATOM 944 O O . PHE A 1 117 ? -6.554 2.133 17.460 1.00 82.25 117 PHE A O 1
ATOM 951 N N . ALA A 1 118 ? -5.655 4.139 17.162 1.00 80.00 118 ALA A N 1
ATOM 952 C CA . ALA A 1 118 ? -4.779 4.093 18.332 1.00 80.00 118 ALA A CA 1
ATOM 953 C C . ALA A 1 118 ? -5.521 4.233 19.670 1.00 80.00 118 ALA A C 1
ATOM 955 O O . ALA A 1 118 ? -4.876 4.020 20.701 1.00 80.00 118 ALA A O 1
ATOM 956 N N . GLN A 1 119 ? -6.826 4.536 19.648 1.00 75.25 119 GLN A N 1
ATOM 957 C CA . GLN A 1 119 ? -7.675 4.636 20.836 1.00 75.25 119 GLN A CA 1
ATOM 958 C C . GLN A 1 119 ? -7.662 3.329 21.666 1.00 75.25 119 GLN A C 1
ATOM 960 O O . GLN A 1 119 ? -7.426 2.244 21.103 1.00 75.25 119 GLN A O 1
ATOM 965 N N . PRO A 1 120 ? -7.884 3.413 22.995 1.00 67.50 120 PRO A N 1
ATOM 966 C CA . PRO A 1 120 ? -7.959 2.250 23.884 1.00 67.50 120 PRO A CA 1
ATOM 967 C C . PRO A 1 120 ? -9.028 1.247 23.425 1.00 67.50 120 PRO A C 1
ATOM 969 O O . PRO A 1 120 ? -10.054 1.651 22.884 1.00 67.50 120 PRO A O 1
ATOM 972 N N . GLU A 1 121 ? -8.813 -0.057 23.654 1.00 60.47 121 GLU A N 1
ATOM 973 C CA . GLU A 1 121 ? -9.705 -1.124 23.150 1.00 60.47 121 GLU A CA 1
ATOM 974 C C . GLU A 1 121 ? -11.164 -1.011 23.642 1.00 60.47 121 GLU A C 1
ATOM 976 O O . GLU A 1 121 ? -12.066 -1.512 22.969 1.00 60.47 121 GLU A O 1
ATOM 981 N N . GLU A 1 122 ? -11.411 -0.310 24.754 1.00 54.75 122 GLU A N 1
ATOM 982 C CA . GLU A 1 122 ? -12.758 -0.014 25.269 1.00 54.75 122 GLU A CA 1
ATOM 983 C C . GLU A 1 122 ? -13.585 0.853 24.303 1.00 54.75 122 GLU A C 1
ATOM 985 O O . GLU A 1 122 ? -14.802 0.695 24.191 1.00 54.75 122 GLU A O 1
ATOM 990 N N . GLN A 1 123 ? -12.929 1.715 23.523 1.00 56.19 123 GLN A N 1
ATOM 991 C CA . GLN A 1 123 ? -13.550 2.449 22.428 1.00 56.19 123 GLN A CA 1
ATOM 992 C C . GLN A 1 123 ? -13.433 1.612 21.155 1.00 56.19 123 GLN A C 1
ATOM 994 O O . GLN A 1 123 ? -12.477 1.784 20.419 1.00 56.19 123 GLN A O 1
ATOM 999 N N . ALA A 1 124 ? -14.373 0.684 20.943 1.00 54.62 124 ALA A N 1
ATOM 1000 C CA . ALA A 1 124 ? -14.894 0.019 19.724 1.00 54.62 124 ALA A CA 1
ATOM 1001 C C . ALA A 1 124 ? -14.166 0.018 18.335 1.00 54.62 124 ALA A C 1
ATOM 1003 O O . ALA A 1 124 ? -14.646 -0.659 17.414 1.00 54.62 124 ALA A O 1
ATOM 1004 N N . PHE A 1 125 ? -13.033 0.689 18.124 1.00 66.25 125 PHE A N 1
ATOM 1005 C CA . PHE A 1 125 ? -12.134 0.630 16.969 1.00 66.25 125 PHE A CA 1
ATOM 1006 C C . PHE A 1 125 ? -11.336 -0.676 16.993 1.00 66.25 125 PHE A C 1
ATOM 1008 O O . PHE A 1 125 ? -10.120 -0.741 17.178 1.00 66.25 125 PHE A O 1
ATOM 1015 N N . SER A 1 126 ? -12.080 -1.763 16.827 1.00 73.00 126 SER A N 1
ATOM 1016 C CA . SER A 1 126 ? -11.552 -3.117 16.829 1.00 73.00 126 SER A CA 1
ATOM 1017 C C . SER A 1 126 ? -10.774 -3.419 15.549 1.00 73.00 126 SER A C 1
ATOM 1019 O O . SER A 1 126 ? -11.041 -2.883 14.471 1.00 73.00 126 SER A O 1
ATOM 1021 N N . ARG A 1 127 ? -9.869 -4.395 15.639 1.00 79.81 127 ARG A N 1
ATOM 1022 C CA . ARG A 1 127 ? -9.224 -5.034 14.484 1.00 79.81 127 ARG A CA 1
ATOM 1023 C C . ARG A 1 127 ? -10.235 -5.481 13.415 1.00 79.81 127 ARG A C 1
ATOM 1025 O O . ARG A 1 127 ? -9.928 -5.471 12.227 1.00 79.81 127 ARG A O 1
ATOM 1032 N N . ALA A 1 128 ? -11.464 -5.815 13.819 1.00 82.75 128 ALA A N 1
ATOM 1033 C CA . ALA A 1 128 ? -12.540 -6.147 12.893 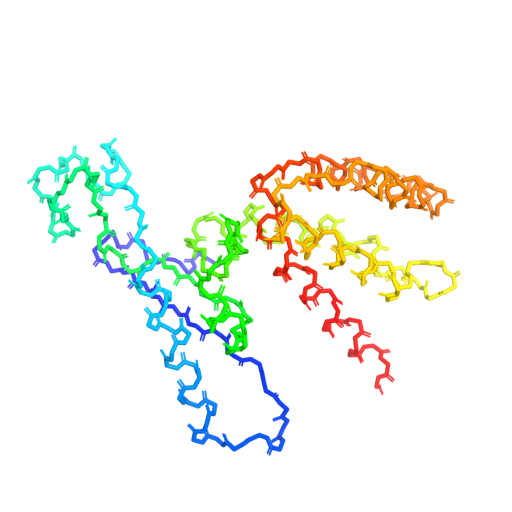1.00 82.75 128 ALA A CA 1
ATOM 1034 C C . ALA A 1 128 ? -12.852 -4.994 11.926 1.00 82.75 128 ALA A C 1
ATOM 1036 O O . ALA A 1 128 ? -13.121 -5.251 10.757 1.00 82.75 128 ALA A O 1
ATOM 1037 N N . LEU A 1 129 ? -12.758 -3.735 12.365 1.00 85.56 129 LEU A N 1
ATOM 1038 C CA . LEU A 1 129 ? -12.963 -2.574 11.500 1.00 85.56 129 LEU A CA 1
ATOM 1039 C C . LEU A 1 129 ? -11.852 -2.439 10.446 1.00 85.56 129 LEU A C 1
ATOM 1041 O O . LEU A 1 129 ? -12.155 -2.203 9.279 1.00 85.56 129 LEU A O 1
ATOM 1045 N N . ILE A 1 130 ? -10.589 -2.690 10.814 1.00 88.50 130 ILE A N 1
ATOM 1046 C CA . ILE A 1 130 ? -9.466 -2.756 9.857 1.00 88.50 130 ILE A CA 1
ATOM 1047 C C . ILE A 1 130 ? -9.742 -3.837 8.798 1.00 88.50 130 ILE A C 1
ATOM 1049 O O . ILE A 1 130 ? -9.613 -3.594 7.598 1.00 88.50 130 ILE A O 1
ATOM 1053 N N . PHE A 1 131 ? -10.226 -5.014 9.206 1.00 89.50 131 PHE A N 1
ATOM 1054 C CA . PHE A 1 131 ? -10.608 -6.073 8.264 1.00 89.50 131 PHE A CA 1
ATOM 1055 C C . PHE A 1 131 ? -11.813 -5.721 7.383 1.00 89.50 131 PHE A C 1
ATOM 1057 O O . PHE A 1 131 ? -11.899 -6.198 6.246 1.00 89.50 131 PHE A O 1
ATOM 1064 N N . ARG A 1 132 ? -12.728 -4.858 7.841 1.00 89.62 132 ARG A N 1
ATOM 1065 C CA . ARG A 1 132 ? -13.798 -4.316 6.986 1.00 89.62 132 ARG A CA 1
ATOM 1066 C C . ARG A 1 132 ? -13.232 -3.403 5.901 1.00 89.62 132 ARG A C 1
ATOM 1068 O O . ARG A 1 132 ? -13.663 -3.522 4.756 1.00 89.62 132 ARG A O 1
ATOM 1075 N N . PHE A 1 133 ? -12.227 -2.587 6.213 1.00 90.75 133 PHE A N 1
ATOM 1076 C CA . PHE A 1 133 ? -11.502 -1.823 5.196 1.00 90.75 133 PHE A CA 1
ATOM 1077 C C . PHE A 1 133 ? -10.753 -2.726 4.209 1.00 90.75 133 PHE A C 1
ATOM 1079 O O . PHE A 1 133 ? -10.864 -2.525 3.003 1.00 90.75 133 PHE A O 1
ATOM 1086 N N . PHE A 1 134 ? -10.084 -3.787 4.669 1.00 91.62 134 PHE A N 1
ATOM 1087 C CA . PHE A 1 134 ? -9.504 -4.772 3.745 1.00 91.62 134 PHE A CA 1
ATOM 1088 C C . PHE A 1 134 ? -10.561 -5.431 2.853 1.00 91.62 134 PHE A C 1
ATOM 1090 O O . PHE A 1 134 ? -10.316 -5.666 1.672 1.00 91.62 134 PHE A O 1
ATOM 1097 N N . SER A 1 135 ? -11.750 -5.703 3.394 1.00 89.88 135 SER A N 1
ATOM 1098 C CA . SER A 1 135 ? -12.867 -6.256 2.620 1.00 89.88 135 SER A CA 1
ATOM 1099 C C . SER A 1 135 ? -13.344 -5.285 1.537 1.00 89.88 135 SER A C 1
ATOM 1101 O O . SER A 1 135 ? -13.634 -5.723 0.427 1.00 89.88 135 SER A O 1
ATOM 1103 N N . LEU A 1 136 ? -13.377 -3.979 1.829 1.00 89.69 136 LEU A N 1
ATOM 1104 C CA . LEU A 1 136 ? -13.668 -2.930 0.846 1.00 89.69 136 LEU A CA 1
ATOM 1105 C C . LEU A 1 136 ? -12.646 -2.925 -0.293 1.00 89.69 136 LEU A C 1
ATOM 1107 O O . LEU A 1 136 ? -13.037 -2.997 -1.456 1.00 89.69 136 LEU A O 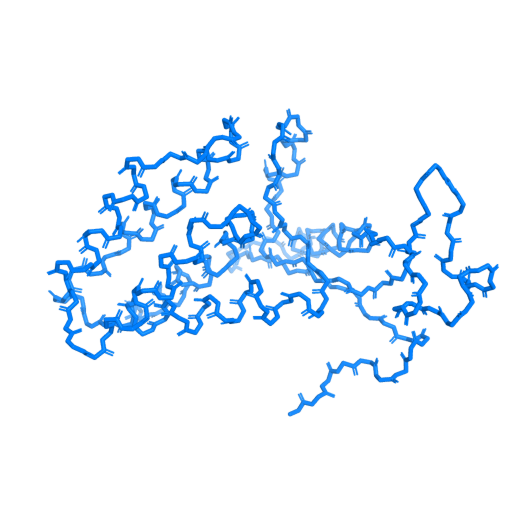1
ATOM 1111 N N . VAL A 1 137 ? -11.353 -2.909 0.041 1.00 90.00 137 VAL A N 1
ATOM 1112 C CA . VAL A 1 137 ? -10.269 -2.916 -0.953 1.00 90.00 137 VAL A CA 1
ATOM 1113 C C . VAL A 1 137 ? -10.313 -4.188 -1.805 1.00 90.00 137 VAL A C 1
ATOM 1115 O O . VAL A 1 137 ? -10.219 -4.115 -3.025 1.00 90.00 137 VAL A O 1
ATOM 1118 N N . ASN A 1 138 ? -10.517 -5.356 -1.191 1.00 87.81 138 ASN A N 1
ATOM 1119 C CA . ASN A 1 138 ? -10.610 -6.625 -1.917 1.00 87.81 138 ASN A CA 1
ATOM 1120 C C . ASN A 1 138 ? -11.838 -6.681 -2.837 1.00 87.81 138 ASN A C 1
ATOM 1122 O O . ASN A 1 138 ? -11.752 -7.241 -3.927 1.00 87.81 138 ASN A O 1
ATOM 1126 N N . LYS A 1 139 ? -12.975 -6.116 -2.410 1.00 87.62 139 LYS A N 1
ATOM 1127 C CA . LYS A 1 139 ? -14.178 -6.040 -3.244 1.00 87.62 139 LYS A CA 1
ATOM 1128 C C . LYS A 1 139 ? -13.956 -5.128 -4.447 1.00 87.62 139 LYS A C 1
ATOM 1130 O O . LYS A 1 139 ? -14.254 -5.531 -5.563 1.00 87.62 139 LYS A O 1
ATOM 1135 N N . TRP A 1 140 ? -13.357 -3.959 -4.233 1.00 87.81 140 TRP A N 1
ATOM 1136 C CA . TRP A 1 140 ? -12.957 -3.071 -5.323 1.00 87.81 140 TRP A CA 1
ATOM 1137 C C . TRP A 1 140 ? -11.968 -3.747 -6.287 1.00 87.81 140 TRP A C 1
ATOM 1139 O O . TRP A 1 140 ? -12.158 -3.683 -7.496 1.00 87.81 140 TRP A O 1
ATOM 1149 N N . GLU A 1 141 ? -10.963 -4.462 -5.772 1.00 86.44 141 GLU A N 1
ATOM 1150 C CA . GLU A 1 141 ? -9.980 -5.186 -6.594 1.00 86.44 141 GLU A CA 1
ATOM 1151 C C . GLU A 1 141 ? -10.638 -6.268 -7.475 1.00 86.44 141 GLU A C 1
ATOM 1153 O O . GLU A 1 141 ? -10.185 -6.528 -8.588 1.00 86.44 141 GLU A O 1
ATOM 1158 N N . ASN A 1 142 ? -11.693 -6.923 -6.981 1.00 84.69 142 ASN A N 1
ATOM 1159 C CA . ASN A 1 142 ? -12.401 -7.974 -7.715 1.00 84.69 142 ASN A CA 1
ATOM 1160 C C . ASN A 1 142 ? -13.402 -7.416 -8.730 1.00 84.69 142 ASN A C 1
ATOM 1162 O O . ASN A 1 142 ? -13.410 -7.854 -9.878 1.00 84.69 142 ASN A O 1
ATOM 1166 N N . ASP A 1 143 ? -14.238 -6.477 -8.291 1.00 83.25 143 ASP A N 1
ATOM 1167 C CA . ASP A 1 143 ? -15.444 -6.079 -9.017 1.00 83.25 143 ASP A CA 1
ATOM 1168 C C . ASP A 1 143 ? -15.236 -4.778 -9.806 1.00 83.25 143 ASP A C 1
ATOM 1170 O O . ASP A 1 143 ? -16.043 -4.445 -10.668 1.00 83.25 143 ASP A O 1
ATOM 1174 N N . GLY A 1 144 ? -14.201 -3.997 -9.479 1.00 77.25 144 GLY A N 1
ATOM 1175 C CA . GLY A 1 144 ? -13.967 -2.664 -10.044 1.00 77.25 144 GLY A CA 1
ATOM 1176 C C . GLY A 1 144 ? -14.928 -1.580 -9.580 1.00 77.25 144 GLY A C 1
ATOM 1177 O O . GLY A 1 144 ? -14.776 -0.413 -9.935 1.00 77.25 144 GLY A O 1
ATOM 1178 N N . VAL A 1 145 ? -15.910 -1.950 -8.761 1.00 79.88 145 VAL A N 1
ATOM 1179 C CA . VAL A 1 145 ? -16.965 -1.060 -8.293 1.00 79.88 145 VAL A CA 1
ATOM 1180 C C . VAL A 1 145 ? -16.743 -0.727 -6.823 1.00 79.88 145 VAL A C 1
ATOM 1182 O O . VAL A 1 145 ? -16.522 -1.603 -5.982 1.00 79.88 145 VAL A O 1
ATOM 1185 N N . LEU A 1 146 ? -16.842 0.562 -6.497 1.00 76.94 146 LEU A N 1
ATOM 1186 C CA . LEU A 1 146 ? -16.908 1.018 -5.114 1.00 76.94 146 LEU A CA 1
ATOM 1187 C C . LEU A 1 146 ? -18.223 0.565 -4.489 1.00 76.94 146 LEU A C 1
ATOM 1189 O O . LEU A 1 146 ? -19.308 0.954 -4.920 1.00 76.94 146 LEU A O 1
ATOM 1193 N N . TYR A 1 147 ? -18.139 -0.247 -3.437 1.00 81.19 147 TYR A N 1
ATOM 1194 C CA . TYR A 1 147 ? -19.330 -0.713 -2.740 1.00 81.19 147 TYR A CA 1
ATOM 1195 C C . TYR A 1 147 ? -19.806 0.326 -1.721 1.00 81.19 147 TYR A C 1
ATOM 1197 O O . TYR A 1 147 ? -19.585 0.190 -0.513 1.00 81.19 147 TYR A O 1
ATOM 1205 N N . LEU A 1 148 ? -20.481 1.359 -2.238 1.00 85.06 148 LEU A N 1
ATOM 1206 C CA . LEU A 1 148 ? -20.982 2.510 -1.480 1.00 85.06 148 LEU A CA 1
ATOM 1207 C C . LEU A 1 148 ? -21.721 2.134 -0.185 1.00 85.06 148 LEU A C 1
ATOM 1209 O O . LEU A 1 148 ? -21.434 2.767 0.830 1.00 85.06 148 LEU A O 1
ATOM 1213 N N . PRO A 1 149 ? -22.589 1.096 -0.135 1.00 86.06 149 PRO A N 1
ATOM 1214 C CA . PRO A 1 149 ? -23.273 0.739 1.108 1.00 86.06 149 PRO A CA 1
ATOM 1215 C C . PRO A 1 149 ? -22.314 0.347 2.237 1.00 86.06 149 PRO A C 1
ATOM 1217 O O . PRO A 1 149 ? -22.497 0.759 3.380 1.00 86.06 149 PRO A O 1
ATOM 1220 N N . LEU A 1 150 ? -21.264 -0.422 1.930 1.00 84.19 150 LEU A N 1
ATOM 1221 C CA . LEU A 1 150 ? -20.277 -0.820 2.935 1.00 84.19 150 LEU A CA 1
ATOM 1222 C C . LEU A 1 150 ? -19.374 0.349 3.320 1.00 84.19 150 LEU A C 1
ATOM 1224 O O . LEU A 1 150 ? -19.044 0.480 4.493 1.00 84.19 150 LEU A O 1
ATOM 1228 N N . MET A 1 151 ? -19.004 1.207 2.368 1.00 86.94 151 MET A N 1
ATOM 1229 C CA . MET A 1 151 ? -18.217 2.413 2.652 1.00 86.94 151 MET A CA 1
ATOM 1230 C C . MET A 1 151 ? -18.985 3.333 3.596 1.00 86.94 151 MET A C 1
ATOM 1232 O O . MET A 1 151 ? -18.479 3.690 4.656 1.00 86.94 151 MET A O 1
ATOM 1236 N N . HIS A 1 152 ? -20.240 3.629 3.258 1.00 88.00 152 HIS A N 1
ATOM 1237 C CA . HIS A 1 152 ? -21.136 4.418 4.090 1.00 88.00 152 HIS A CA 1
ATOM 1238 C C . HIS A 1 152 ? -21.298 3.794 5.477 1.00 88.00 152 HIS A C 1
ATOM 1240 O O . HIS A 1 152 ? -21.131 4.480 6.478 1.00 88.00 152 HIS A O 1
ATOM 1246 N N . TRP A 1 153 ? -21.537 2.481 5.561 1.00 88.81 153 TRP A N 1
ATOM 1247 C CA . TRP A 1 153 ? -21.650 1.788 6.845 1.00 88.81 153 TRP A CA 1
ATOM 1248 C C . TRP A 1 153 ? -20.380 1.903 7.697 1.00 88.81 153 TRP A C 1
ATOM 1250 O O . TRP A 1 153 ? -20.479 2.160 8.896 1.00 88.81 153 TRP A O 1
ATOM 1260 N N . VAL A 1 154 ? -19.192 1.737 7.104 1.00 87.38 154 VAL A N 1
ATOM 1261 C CA . VAL A 1 154 ? -17.915 1.854 7.824 1.00 87.38 154 VAL A CA 1
ATOM 1262 C C . VAL A 1 154 ? -17.717 3.281 8.343 1.00 87.38 154 VAL A C 1
ATOM 1264 O O . VAL A 1 154 ? -17.376 3.452 9.512 1.00 87.38 154 VAL A O 1
ATOM 1267 N N . ILE A 1 155 ? -17.976 4.296 7.515 1.00 89.12 155 ILE A N 1
ATOM 1268 C CA . ILE A 1 155 ? -17.847 5.707 7.907 1.00 89.12 155 ILE A CA 1
ATOM 1269 C C . ILE A 1 155 ? -18.876 6.086 8.979 1.00 89.12 155 ILE A C 1
ATOM 1271 O O . ILE A 1 155 ? -18.517 6.695 9.982 1.00 89.12 155 ILE A O 1
ATOM 1275 N N . GLU A 1 156 ? -20.136 5.679 8.839 1.00 88.75 156 GLU A N 1
ATOM 1276 C CA . GLU A 1 156 ? -21.164 5.920 9.858 1.00 88.75 156 GLU A CA 1
ATOM 1277 C C . GLU A 1 156 ? -20.843 5.210 11.172 1.00 88.75 156 GLU A C 1
ATOM 1279 O O . GLU A 1 156 ? -21.065 5.751 12.256 1.00 88.75 156 GLU A O 1
ATOM 1284 N N . ARG A 1 157 ? -20.269 4.005 11.106 1.00 86.31 157 ARG A N 1
ATOM 1285 C CA . ARG A 1 157 ? -19.803 3.305 12.304 1.00 86.31 157 ARG A CA 1
ATOM 1286 C C . ARG A 1 157 ? -18.672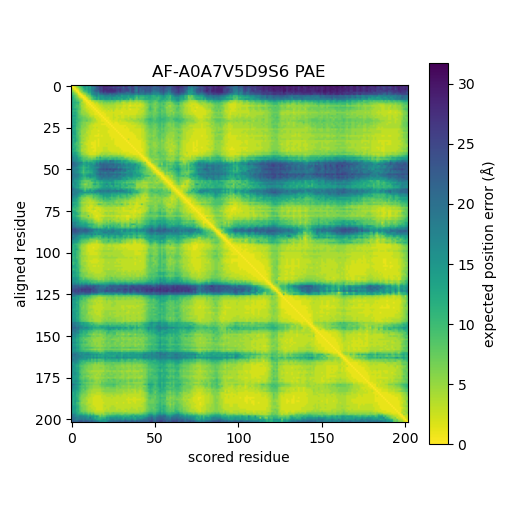 4.070 12.985 1.00 86.31 157 ARG A C 1
ATOM 1288 O O . ARG A 1 157 ? -18.692 4.153 14.205 1.00 86.31 157 ARG A O 1
ATOM 1295 N N . LEU A 1 158 ? -17.734 4.635 12.225 1.00 85.81 158 LEU A N 1
ATOM 1296 C CA . LEU A 1 158 ? -16.669 5.487 12.760 1.00 85.81 158 LEU A CA 1
ATOM 1297 C C . LEU A 1 158 ? -17.234 6.743 13.433 1.00 85.81 158 LEU A C 1
ATOM 1299 O O . LEU A 1 158 ? -16.864 7.023 14.567 1.00 85.81 158 LEU A O 1
ATOM 1303 N N . LYS A 1 159 ? -18.172 7.446 12.786 1.00 86.88 159 LYS A N 1
ATOM 1304 C CA . LYS A 1 159 ? -18.833 8.637 13.351 1.00 86.88 159 LYS A CA 1
ATOM 1305 C C . LYS A 1 159 ? -19.591 8.335 14.643 1.00 86.88 159 LYS A C 1
ATOM 1307 O O . LYS A 1 159 ? -19.513 9.085 15.602 1.00 86.88 159 LYS A O 1
ATOM 1312 N N . LYS A 1 160 ? -20.291 7.199 14.723 1.00 84.56 160 LYS A N 1
ATOM 1313 C CA . LYS A 1 160 ? -20.977 6.790 15.966 1.00 84.56 160 LYS A CA 1
ATOM 1314 C C . LYS A 1 160 ? -20.023 6.543 17.133 1.00 84.56 160 LYS A C 1
ATOM 1316 O O . LYS A 1 160 ? -20.452 6.572 18.279 1.00 84.56 160 LYS A O 1
ATOM 1321 N N . LEU A 1 161 ? -18.765 6.238 16.833 1.00 77.31 161 LEU A N 1
ATOM 1322 C CA . LEU A 1 161 ? -17.719 5.970 17.814 1.00 77.31 161 LEU A CA 1
ATOM 1323 C C . LEU A 1 161 ? -16.802 7.180 18.024 1.00 77.31 161 LEU A C 1
ATOM 1325 O O . LEU A 1 161 ? -15.868 7.099 18.818 1.00 77.31 161 LEU A O 1
ATOM 1329 N N . SER A 1 162 ? -17.038 8.282 17.307 1.00 78.44 162 SER A N 1
ATOM 1330 C CA . SER A 1 162 ? -16.179 9.454 17.357 1.00 78.44 162 SER A CA 1
ATOM 1331 C C . SER A 1 162 ? -16.489 10.332 18.552 1.00 78.44 162 SER A C 1
ATOM 1333 O O . SER A 1 162 ? -17.649 10.610 18.846 1.00 78.44 162 SER A O 1
ATOM 1335 N N . ASN A 1 163 ? -15.435 10.824 19.189 1.00 77.31 163 ASN A N 1
ATOM 1336 C CA . ASN A 1 163 ? -15.491 12.012 20.025 1.00 77.31 163 ASN A CA 1
ATOM 1337 C C . ASN A 1 163 ? -15.107 13.247 19.189 1.00 77.31 163 ASN A C 1
ATOM 1339 O O . ASN A 1 163 ? -14.607 13.121 18.068 1.00 77.31 163 ASN A O 1
ATOM 1343 N N . SER A 1 164 ? -15.293 14.443 19.753 1.00 77.50 164 SER A N 1
ATOM 1344 C CA . SER A 1 164 ? -14.931 15.713 19.101 1.00 77.50 164 SER A CA 1
ATOM 1345 C C . SER A 1 164 ? -13.453 15.794 18.693 1.00 77.50 164 SER A C 1
ATOM 1347 O O . SER A 1 164 ? -13.085 16.584 17.831 1.00 77.50 164 SER A O 1
ATOM 1349 N N . THR A 1 165 ? -12.593 14.966 19.290 1.00 81.19 165 THR A N 1
ATOM 1350 C CA . THR A 1 165 ? -11.148 14.952 19.050 1.00 81.19 165 THR A CA 1
ATOM 1351 C C . THR A 1 165 ? -10.758 14.268 17.737 1.00 81.19 165 THR A C 1
ATOM 1353 O O . THR A 1 165 ? -9.723 14.622 17.176 1.00 81.19 165 THR A O 1
ATOM 1356 N N . ILE A 1 166 ? -11.551 13.299 17.254 1.00 85.31 166 ILE A N 1
ATOM 1357 C CA . ILE A 1 166 ? -11.236 12.511 16.043 1.00 85.31 166 ILE A CA 1
ATOM 1358 C C . ILE A 1 166 ? -12.173 12.778 14.852 1.00 85.31 166 ILE A C 1
ATOM 1360 O O . ILE A 1 166 ? -12.066 12.131 13.806 1.00 85.31 166 ILE A O 1
ATOM 1364 N N . GLU A 1 167 ? -13.129 13.694 15.007 1.00 86.50 167 GLU A N 1
ATOM 1365 C CA . GLU A 1 167 ? -14.163 13.962 14.005 1.00 86.50 167 GLU A CA 1
ATOM 1366 C C . GLU A 1 167 ? -13.575 14.469 12.679 1.00 86.50 167 GLU A C 1
ATOM 1368 O O . GLU A 1 167 ? -13.954 13.988 11.607 1.00 86.50 167 GLU A O 1
ATOM 1373 N N . SER A 1 168 ? -12.592 15.373 12.737 1.00 88.25 168 SER A N 1
ATOM 1374 C CA . SER A 1 168 ? -11.928 15.906 11.541 1.00 88.25 168 SER A CA 1
ATOM 1375 C C . SER A 1 168 ? -11.161 14.819 10.780 1.00 88.25 168 SER A C 1
ATOM 1377 O O . SER A 1 168 ? -11.224 14.756 9.554 1.00 88.25 168 SER A O 1
ATOM 1379 N N . GLN A 1 169 ? -10.515 13.888 11.485 1.00 89.50 169 GLN A N 1
ATOM 1380 C CA . GLN A 1 169 ? -9.817 12.753 10.882 1.00 89.50 169 GLN A CA 1
ATOM 1381 C C . GLN A 1 169 ? -10.795 11.794 10.200 1.00 89.50 169 GLN A C 1
ATOM 1383 O O . GLN A 1 169 ? -10.475 11.243 9.150 1.00 89.50 169 GLN A O 1
ATOM 1388 N N . ILE A 1 170 ? -11.998 11.603 10.748 1.00 88.31 170 ILE A N 1
ATOM 1389 C CA . ILE A 1 170 ? -13.034 10.773 10.114 1.00 88.31 170 ILE A CA 1
ATOM 1390 C C . ILE A 1 170 ? -13.560 11.432 8.839 1.00 88.31 170 ILE A C 1
ATOM 1392 O O . ILE A 1 170 ? -13.791 10.734 7.848 1.00 88.31 170 ILE A O 1
ATOM 1396 N N . GLN A 1 171 ? -13.711 12.757 8.826 1.00 89.12 171 GLN A N 1
ATOM 1397 C CA . GLN A 1 171 ? -14.067 13.491 7.612 1.00 89.12 171 GLN A CA 1
ATOM 1398 C C . GLN A 1 171 ? -12.984 13.325 6.538 1.00 89.12 171 GLN A C 1
ATOM 1400 O O . GLN A 1 171 ? -13.301 12.908 5.422 1.00 89.12 171 GLN A O 1
ATOM 1405 N N . THR A 1 172 ? -11.710 13.524 6.880 1.00 90.31 172 THR A N 1
ATOM 1406 C CA . THR A 1 172 ? -10.588 13.301 5.953 1.00 90.31 172 THR A CA 1
ATOM 1407 C C . THR A 1 172 ? -10.531 11.851 5.472 1.00 90.31 172 THR A C 1
ATOM 1409 O O . THR A 1 172 ? -10.404 11.595 4.275 1.00 90.31 172 THR A O 1
ATOM 1412 N N . LEU A 1 173 ? -10.715 10.879 6.370 1.00 88.75 173 LEU A N 1
ATOM 1413 C CA . LEU A 1 173 ? -10.757 9.462 6.014 1.00 88.75 173 LEU A CA 1
ATOM 1414 C C . LEU A 1 173 ? -11.907 9.149 5.056 1.00 88.75 173 LEU A C 1
ATOM 1416 O O . LEU A 1 173 ? -11.734 8.336 4.150 1.00 88.75 173 LEU A O 1
ATOM 1420 N N . SER A 1 174 ? -13.065 9.792 5.215 1.00 89.50 174 SER A N 1
ATOM 1421 C CA . SER A 1 174 ? -14.164 9.622 4.268 1.00 89.50 174 SER A CA 1
ATOM 1422 C C . SER A 1 174 ? -13.742 10.043 2.856 1.00 89.50 174 SER A C 1
ATOM 1424 O O . SER A 1 174 ? -13.910 9.261 1.923 1.00 89.50 174 SER A O 1
ATOM 1426 N N . LEU A 1 175 ? -13.079 11.194 2.702 1.00 89.69 175 LEU A N 1
ATOM 1427 C CA . LEU A 1 175 ? -12.583 11.670 1.406 1.00 89.69 175 LEU A CA 1
ATOM 1428 C C . LEU A 1 175 ? -11.570 10.702 0.781 1.00 89.69 175 LEU A C 1
ATOM 1430 O O . LEU A 1 175 ? -11.642 10.432 -0.417 1.00 89.69 175 LEU A O 1
ATOM 1434 N N . ILE A 1 176 ? -10.673 10.135 1.593 1.00 8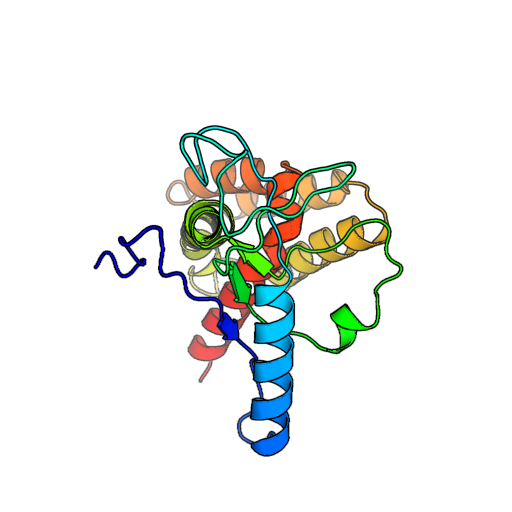8.44 176 ILE A N 1
ATOM 1435 C CA . ILE A 1 176 ? -9.702 9.121 1.155 1.00 88.44 176 ILE A CA 1
ATOM 1436 C C . ILE A 1 176 ? -10.432 7.865 0.660 1.00 88.44 176 ILE A C 1
ATOM 1438 O O . ILE A 1 176 ? -10.159 7.369 -0.429 1.00 88.44 176 ILE A O 1
ATOM 1442 N N . VAL A 1 177 ? -11.386 7.356 1.440 1.00 86.31 177 VAL A N 1
ATOM 1443 C CA . VAL A 1 177 ? -12.095 6.101 1.147 1.00 86.31 177 VAL A CA 1
ATOM 1444 C C . VAL A 1 177 ? -12.971 6.232 -0.097 1.00 86.31 177 VAL A C 1
ATOM 1446 O O . VAL A 1 177 ? -13.012 5.304 -0.901 1.00 86.31 177 VAL A O 1
ATOM 1449 N N . PHE A 1 178 ? -13.636 7.374 -0.293 1.00 86.12 178 PHE A N 1
ATOM 1450 C CA . PHE A 1 178 ? -14.488 7.629 -1.461 1.00 86.12 178 PHE A CA 1
ATOM 1451 C C . PHE A 1 178 ? -13.717 7.943 -2.750 1.00 86.12 178 PHE A C 1
ATOM 1453 O O . PHE A 1 178 ? -14.324 8.021 -3.818 1.00 86.12 178 PHE A O 1
ATOM 1460 N N . ASN A 1 179 ? -12.393 8.073 -2.690 1.00 85.44 179 ASN A N 1
ATOM 1461 C CA . ASN A 1 179 ? -11.576 8.387 -3.850 1.00 85.44 179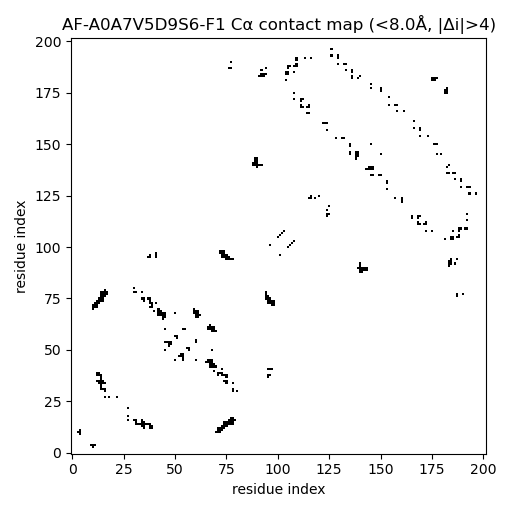 ASN A CA 1
ATOM 1462 C C . ASN A 1 179 ? -10.882 7.132 -4.411 1.00 85.44 179 ASN A C 1
ATOM 1464 O O . ASN A 1 179 ? -10.038 6.499 -3.772 1.00 85.44 179 ASN A O 1
ATOM 1468 N N . LEU A 1 180 ? -11.212 6.811 -5.666 1.00 79.19 180 LEU A N 1
ATOM 1469 C CA . LEU A 1 180 ? -10.675 5.668 -6.412 1.00 79.19 180 LEU A CA 1
ATOM 1470 C C . LEU A 1 180 ? -9.142 5.647 -6.500 1.00 79.19 180 LEU A C 1
ATOM 1472 O O . LEU A 1 180 ? -8.562 4.570 -6.595 1.00 79.19 180 LEU A O 1
ATOM 1476 N N . ARG A 1 181 ? -8.478 6.808 -6.466 1.00 79.62 181 ARG A N 1
ATOM 1477 C CA . ARG A 1 181 ? -7.009 6.885 -6.532 1.00 79.62 181 ARG A CA 1
ATOM 1478 C C . ARG A 1 181 ? -6.333 6.425 -5.245 1.00 79.62 181 ARG A C 1
ATOM 1480 O O . ARG A 1 181 ? -5.193 5.987 -5.297 1.00 79.62 181 ARG A O 1
ATOM 1487 N N . TYR A 1 182 ? -7.014 6.539 -4.107 1.00 85.69 182 TYR A N 1
ATOM 1488 C CA . TYR A 1 182 ? -6.463 6.133 -2.815 1.00 85.69 182 TYR A CA 1
ATOM 1489 C C . TYR A 1 182 ? -6.887 4.719 -2.426 1.00 85.69 182 TYR A C 1
ATOM 1491 O O . TYR A 1 182 ? -6.150 4.034 -1.721 1.00 85.69 182 TYR A O 1
ATOM 1499 N N . ILE A 1 183 ? -8.047 4.234 -2.890 1.00 86.50 183 ILE A N 1
ATOM 1500 C CA . ILE A 1 183 ? -8.491 2.876 -2.543 1.00 86.50 183 ILE A CA 1
ATOM 1501 C C . ILE A 1 183 ? -7.535 1.797 -3.079 1.00 86.50 183 ILE A C 1
ATOM 1503 O O . ILE A 1 183 ? -7.364 0.763 -2.429 1.00 86.50 183 ILE A O 1
ATOM 1507 N N . SER A 1 184 ? -6.873 2.058 -4.215 1.00 85.50 184 SER A N 1
ATOM 1508 C CA . SER A 1 184 ? -5.879 1.162 -4.814 1.00 85.50 184 SER A CA 1
ATOM 1509 C C . SER A 1 184 ? -4.632 1.001 -3.946 1.00 85.50 184 SER A C 1
ATOM 1511 O O . SER A 1 184 ? -4.058 -0.086 -3.931 1.00 85.50 184 SER A O 1
ATOM 1513 N N . SER A 1 185 ? -4.235 2.033 -3.196 1.00 89.69 185 SER A N 1
ATOM 1514 C CA . SER A 1 185 ? -3.056 2.025 -2.322 1.00 89.69 185 SER A CA 1
ATOM 1515 C C . SER A 1 185 ? -3.389 1.769 -0.851 1.00 89.69 185 SER A C 1
ATOM 1517 O O . SER A 1 185 ? -2.496 1.414 -0.082 1.00 89.69 185 SER A O 1
ATOM 1519 N N . LEU A 1 186 ? -4.664 1.875 -0.448 1.00 91.38 186 LEU A N 1
ATOM 1520 C CA . LEU A 1 186 ? -5.126 1.791 0.947 1.00 91.38 186 LEU A CA 1
ATOM 1521 C C . LEU A 1 186 ? -4.726 0.486 1.655 1.00 91.38 186 LEU A C 1
ATOM 1523 O O . LEU A 1 186 ? -4.598 0.445 2.877 1.00 91.38 186 LEU A O 1
ATOM 1527 N N . HIS A 1 187 ? -4.467 -0.583 0.901 1.00 91.19 187 HIS A N 1
ATOM 1528 C CA . HIS A 1 187 ? -3.917 -1.825 1.443 1.00 91.19 187 HIS A CA 1
ATOM 1529 C C . HIS A 1 187 ? -2.630 -1.605 2.256 1.00 91.19 187 HIS A C 1
ATOM 1531 O O . HIS A 1 187 ? -2.433 -2.259 3.282 1.00 91.19 187 HIS A O 1
ATOM 1537 N N . ILE A 1 188 ? -1.755 -0.698 1.818 1.00 92.56 188 ILE A N 1
ATOM 1538 C CA . ILE A 1 188 ? -0.465 -0.425 2.458 1.00 92.56 188 ILE A CA 1
ATOM 1539 C C . ILE A 1 188 ? -0.656 0.195 3.854 1.00 92.56 188 ILE A C 1
ATOM 1541 O O . ILE A 1 188 ? -0.220 -0.430 4.825 1.00 92.56 188 ILE A O 1
ATOM 1545 N N . PRO A 1 189 ? -1.322 1.358 4.022 1.00 93.38 189 PRO A N 1
ATOM 1546 C CA . PRO A 1 189 ? -1.539 1.933 5.348 1.00 93.38 189 PRO A CA 1
ATOM 1547 C C . PRO A 1 189 ? -2.367 1.010 6.255 1.00 93.38 189 PRO A C 1
ATOM 1549 O O . PRO A 1 189 ? -2.064 0.897 7.440 1.00 93.38 189 PRO A O 1
ATOM 1552 N N . LEU A 1 190 ? -3.342 0.262 5.721 1.00 92.62 190 LEU A N 1
ATOM 1553 C CA . LEU A 1 190 ? -4.089 -0.735 6.505 1.00 92.62 190 LEU A CA 1
ATOM 1554 C C . LEU A 1 190 ? -3.198 -1.863 7.039 1.00 92.62 190 LEU A C 1
ATOM 1556 O O . LEU A 1 190 ? -3.393 -2.323 8.164 1.00 92.62 190 LEU A O 1
ATOM 1560 N N . THR A 1 191 ? -2.219 -2.305 6.247 1.00 91.94 191 THR A N 1
ATOM 1561 C CA . THR A 1 191 ? -1.259 -3.334 6.670 1.00 91.94 191 THR A CA 1
ATOM 1562 C C . THR A 1 191 ? -0.368 -2.807 7.790 1.00 91.94 191 THR A C 1
ATOM 1564 O O . THR A 1 191 ? -0.206 -3.492 8.798 1.00 91.94 191 THR A O 1
ATOM 1567 N N . TRP A 1 192 ? 0.129 -1.570 7.674 1.00 91.88 192 TRP A N 1
ATOM 1568 C CA . TRP A 1 192 ? 0.849 -0.898 8.762 1.00 91.88 192 TRP A CA 1
ATOM 1569 C C . TRP A 1 192 ? 0.023 -0.837 10.051 1.00 91.88 192 TRP A C 1
ATOM 1571 O O . TRP A 1 192 ? 0.522 -1.203 11.112 1.00 91.88 192 TRP A O 1
ATOM 1581 N N . LEU A 1 193 ? -1.250 -0.438 9.968 1.00 90.31 193 LEU A N 1
ATOM 1582 C CA . LEU A 1 193 ? -2.134 -0.366 11.136 1.00 90.31 193 LEU A CA 1
ATOM 1583 C C . LEU A 1 193 ? -2.366 -1.732 11.792 1.00 90.31 193 LEU A C 1
ATOM 1585 O O . LEU A 1 193 ? -2.333 -1.823 13.020 1.00 90.31 193 LEU A O 1
ATOM 1589 N N . ASP A 1 194 ? -2.586 -2.795 11.008 1.00 89.75 194 ASP A N 1
ATOM 1590 C CA . ASP A 1 194 ? -2.736 -4.150 11.562 1.00 89.75 194 ASP A CA 1
ATOM 1591 C C . ASP A 1 194 ? -1.449 -4.610 12.261 1.00 89.75 194 ASP A C 1
ATOM 1593 O O . ASP A 1 194 ? -1.526 -5.210 13.331 1.00 89.75 194 ASP A O 1
ATOM 1597 N N . LEU A 1 195 ? -0.271 -4.297 11.710 1.00 88.56 195 LEU A N 1
ATOM 1598 C CA . LEU A 1 195 ? 1.018 -4.630 12.327 1.00 88.56 195 LEU A CA 1
ATOM 1599 C C . LEU A 1 195 ? 1.237 -3.881 13.646 1.00 88.56 195 LEU A C 1
ATOM 1601 O O . LEU A 1 195 ? 1.518 -4.520 14.658 1.00 88.56 195 LEU A O 1
ATOM 1605 N N . LEU A 1 196 ? 1.017 -2.563 13.668 1.00 86.31 196 LEU A N 1
ATOM 1606 C CA . LEU A 1 196 ? 1.155 -1.739 14.878 1.00 86.31 196 LEU A CA 1
ATOM 1607 C C . LEU A 1 196 ? 0.200 -2.184 15.997 1.00 86.31 196 LEU A C 1
ATOM 1609 O O . LEU A 1 196 ? 0.530 -2.121 17.181 1.00 86.31 196 LEU A O 1
ATOM 1613 N N . LYS A 1 197 ? -0.996 -2.667 15.643 1.00 81.56 197 LYS A N 1
ATOM 1614 C CA . LYS A 1 197 ? -1.954 -3.207 16.618 1.00 81.56 197 LYS A CA 1
ATOM 1615 C C . LYS A 1 197 ? -1.565 -4.576 17.171 1.00 81.56 197 LYS A C 1
ATOM 1617 O O . LYS A 1 197 ? -1.978 -4.892 18.285 1.00 81.56 197 LYS A O 1
ATOM 1622 N N . ARG A 1 198 ? -0.810 -5.391 16.427 1.00 78.38 198 ARG A N 1
ATOM 1623 C CA . ARG A 1 198 ? -0.321 -6.691 16.919 1.00 78.38 198 ARG A CA 1
ATOM 1624 C C . ARG A 1 198 ? 0.749 -6.526 17.996 1.00 78.38 198 ARG A C 1
ATOM 1626 O O . ARG A 1 198 ? 0.751 -7.312 18.934 1.00 78.38 198 ARG A O 1
ATOM 1633 N N . GLU A 1 199 ? 1.610 -5.518 17.869 1.00 67.06 199 GLU A N 1
ATOM 1634 C CA . GLU A 1 199 ? 2.711 -5.256 18.805 1.00 67.06 199 GLU A CA 1
ATOM 1635 C C . GLU A 1 199 ? 2.215 -4.908 20.216 1.00 67.06 199 GLU A C 1
ATOM 1637 O O . GLU A 1 199 ? 2.703 -5.468 21.185 1.00 67.06 199 GLU A O 1
ATOM 1642 N N . ARG A 1 200 ? 1.161 -4.089 20.347 1.00 59.50 200 ARG A N 1
ATOM 1643 C CA . ARG A 1 200 ? 0.617 -3.653 21.654 1.00 59.50 200 ARG A CA 1
ATOM 1644 C C . ARG A 1 200 ? -0.009 -4.758 22.526 1.00 59.50 200 ARG A C 1
ATOM 1646 O O . ARG A 1 200 ? -0.558 -4.448 23.578 1.00 59.50 200 ARG A O 1
ATOM 1653 N N . ARG A 1 201 ? -0.027 -6.010 22.067 1.00 55.50 201 ARG A N 1
ATOM 1654 C CA . ARG A 1 201 ? -0.608 -7.153 22.795 1.00 55.50 201 ARG A CA 1
ATOM 1655 C C . ARG A 1 201 ? 0.438 -8.109 23.368 1.00 55.50 201 ARG A C 1
ATOM 1657 O O . ARG A 1 201 ? 0.044 -9.038 24.069 1.00 55.50 201 ARG A O 1
ATOM 1664 N N . GLN A 1 202 ? 1.709 -7.930 23.013 1.00 46.50 202 GLN A N 1
ATOM 1665 C CA . GLN A 1 202 ? 2.838 -8.636 23.624 1.00 46.50 202 GLN A CA 1
ATOM 1666 C C . GLN A 1 202 ? 3.362 -7.819 24.800 1.00 46.50 202 GLN A C 1
ATOM 1668 O O . GLN A 1 202 ? 3.762 -8.464 25.790 1.00 46.50 202 GLN A O 1
#

Solvent-accessible surface area (backbone atoms only — not comparable to full-atom values): 11621 Å² total; per-residue (Å²): 135,87,89,61,67,85,47,91,89,48,64,61,52,38,29,39,56,79,74,61,94,88,51,58,64,72,58,50,55,52,49,24,50,51,26,23,54,53,8,48,64,56,60,47,74,61,50,79,65,81,84,29,89,50,54,92,75,36,91,42,57,40,91,58,101,68,45,31,25,63,56,33,46,13,39,16,58,69,50,52,72,80,62,65,76,53,75,82,51,92,35,73,66,52,48,56,40,44,62,81,47,39,51,70,50,29,48,51,54,34,65,41,44,43,69,60,53,69,48,60,81,89,58,78,58,44,72,67,56,57,52,50,52,52,49,51,42,53,44,27,31,70,68,67,46,82,61,57,72,60,52,50,49,54,51,51,53,49,58,77,70,47,52,90,87,46,45,67,38,52,53,52,48,47,58,44,64,76,30,75,83,38,40,34,26,41,62,54,33,51,50,52,53,54,53,60,60,57,58,81,74,114

Secondary structure (DSSP, 8-state):
---S--STT----EE-----TTS-HHHHHHHHHHHHHHHHT-PEE--TTTS-SSGGG-TTEE-SSS-EE----EEE-S--HHHHS-TT-SS----EEEHHHHIIIIIHHHHHHHHHHTS-TTSS--HHHHHHHHHHHHHHHHHSS--HHHHHHHHHHHHHT--TTTHHHHHHHHHHHT-HHHHTTTHHHHHHHHHHHHHTT-

Mean predicted aligned error: 8.18 Å

Nearest PDB structures (foldseek):
  2nd4-assembly1_A  TM=2.278E-01  e=8.689E+00  Streptococcus parasanguinis FW213

Foldseek 3Di:
DPPAPPPLVDAAEFEDEDDDPPPDPVVRVVQRVVRRVVLLVPWDFQDCPPNDVDLVPHPQWDDDPTITGSDRFKYFFHRDVVLVVPPPWPAAQCRIDGPVCCCVQAVVLLVLCCVLLVDDPVLPSDPVLLVLLVVQLVCCRHPVDRPVVSLVVSLVVSVVSDDPVNPVSSVVNSVLSPDPVNSSSVVRSSVVSSVVVVVVVD